Protein AF-A0A964GMP8-F1 (afdb_monomer_lite)

Structure (mmCIF, N/CA/C/O backbone):
data_AF-A0A964GMP8-F1
#
_entry.id   AF-A0A964GMP8-F1
#
loop_
_atom_site.group_PDB
_atom_site.id
_atom_site.type_symbol
_atom_site.label_atom_id
_atom_site.label_alt_id
_atom_site.label_comp_id
_atom_site.label_asym_id
_atom_site.label_entity_id
_atom_site.label_seq_id
_atom_site.pdbx_PDB_ins_code
_atom_site.Cartn_x
_atom_site.Cartn_y
_atom_site.Cartn_z
_atom_site.occupancy
_atom_site.B_iso_or_equiv
_atom_site.auth_seq_id
_atom_site.auth_comp_id
_atom_site.auth_asym_id
_atom_site.auth_atom_id
_atom_site.pdbx_PDB_model_num
ATOM 1 N N . MET A 1 1 ? 5.632 -15.018 -2.412 1.00 51.56 1 MET A N 1
ATOM 2 C CA . MET A 1 1 ? 5.067 -13.695 -2.056 1.00 51.56 1 MET A CA 1
ATOM 3 C C . MET A 1 1 ? 4.384 -13.615 -0.691 1.00 51.56 1 MET A C 1
ATOM 5 O O . MET A 1 1 ? 4.176 -12.502 -0.228 1.00 51.56 1 MET A O 1
ATOM 9 N N . GLN A 1 2 ? 4.071 -14.718 0.009 1.00 49.25 2 GLN A N 1
ATOM 10 C CA . GLN A 1 2 ? 3.531 -14.626 1.382 1.00 49.25 2 GLN A CA 1
ATOM 11 C C . GLN A 1 2 ? 4.491 -13.905 2.354 1.00 49.25 2 GLN A C 1
ATOM 13 O O . GLN A 1 2 ? 4.032 -13.274 3.303 1.00 49.25 2 GLN A O 1
ATOM 18 N N . GLY A 1 3 ? 5.804 -13.927 2.081 1.00 53.09 3 GLY A N 1
ATOM 19 C CA . GLY A 1 3 ? 6.807 -13.174 2.839 1.00 53.09 3 GLY A CA 1
ATOM 20 C C . GLY A 1 3 ? 6.700 -11.648 2.706 1.00 53.09 3 GLY A C 1
ATOM 21 O O . GLY A 1 3 ? 7.082 -10.944 3.637 1.00 53.09 3 GLY A O 1
ATOM 22 N N . ILE A 1 4 ? 6.120 -11.126 1.611 1.00 56.06 4 ILE A N 1
ATOM 23 C CA . ILE A 1 4 ? 5.986 -9.674 1.373 1.00 56.06 4 ILE A CA 1
ATOM 24 C C . ILE A 1 4 ? 5.010 -9.018 2.366 1.00 56.06 4 ILE A C 1
ATOM 26 O O . ILE A 1 4 ? 5.191 -7.876 2.774 1.00 56.06 4 ILE A O 1
ATOM 30 N N . ILE A 1 5 ? 4.004 -9.761 2.826 1.00 55.66 5 ILE A N 1
ATOM 31 C CA . ILE A 1 5 ? 2.978 -9.258 3.756 1.00 55.66 5 ILE A CA 1
ATOM 32 C C . ILE A 1 5 ? 3.535 -9.149 5.195 1.00 55.66 5 ILE A C 1
ATOM 34 O O . ILE A 1 5 ? 2.913 -8.563 6.073 1.00 55.66 5 ILE A O 1
ATOM 38 N N . ARG A 1 6 ? 4.741 -9.676 5.456 1.00 55.38 6 ARG A N 1
ATOM 39 C CA . ARG A 1 6 ? 5.411 -9.643 6.770 1.00 55.38 6 ARG A CA 1
ATOM 40 C C . ARG A 1 6 ? 6.749 -8.892 6.747 1.00 55.38 6 ARG A C 1
ATOM 42 O O . ARG A 1 6 ? 7.621 -9.164 7.571 1.00 55.38 6 ARG A O 1
ATOM 49 N N . ILE A 1 7 ? 6.943 -7.979 5.795 1.00 60.38 7 ILE A N 1
ATOM 50 C CA . ILE A 1 7 ? 8.208 -7.245 5.648 1.00 60.38 7 ILE A CA 1
ATOM 51 C C . ILE A 1 7 ? 8.392 -6.258 6.805 1.00 60.38 7 ILE A C 1
ATOM 53 O O . ILE A 1 7 ? 7.524 -5.444 7.064 1.00 60.38 7 ILE A O 1
ATOM 57 N N . GLY A 1 8 ? 9.558 -6.281 7.459 1.00 56.19 8 GLY A N 1
ATOM 58 C CA . GLY A 1 8 ? 10.197 -5.060 7.970 1.00 56.19 8 GLY A CA 1
ATOM 59 C C . GLY A 1 8 ? 9.409 -4.204 8.964 1.00 56.19 8 GLY A C 1
ATOM 60 O O . GLY A 1 8 ? 9.681 -3.005 9.037 1.00 56.19 8 GLY A O 1
ATOM 61 N N . ALA A 1 9 ? 8.496 -4.821 9.720 1.00 60.47 9 ALA A N 1
ATOM 62 C CA . ALA A 1 9 ? 7.594 -4.232 10.708 1.00 60.47 9 ALA A CA 1
ATOM 63 C C . ALA A 1 9 ? 8.130 -2.985 11.444 1.00 60.47 9 ALA A C 1
ATOM 65 O O . ALA A 1 9 ? 7.398 -2.026 11.637 1.00 60.47 9 ALA A O 1
ATOM 66 N N . SER A 1 10 ? 9.408 -2.931 11.811 1.00 61.72 10 SER A N 1
ATOM 67 C CA . SER A 1 10 ? 9.944 -1.909 12.723 1.00 61.72 10 SER A CA 1
ATOM 68 C C . SER A 1 10 ? 10.885 -0.878 12.074 1.00 61.72 10 SER A C 1
ATOM 70 O O . SER A 1 10 ? 11.579 -0.157 12.787 1.00 61.72 10 SER A O 1
ATOM 72 N N . SER A 1 11 ? 10.961 -0.807 10.740 1.00 75.25 11 SER A N 1
ATOM 73 C CA . SER A 1 11 ? 11.911 0.069 10.024 1.00 75.25 11 SER A CA 1
ATOM 74 C C . SER A 1 11 ? 11.228 1.231 9.284 1.00 75.25 11 SER A C 1
ATOM 76 O O . SER A 1 11 ? 10.051 1.152 8.934 1.00 75.25 11 SER A O 1
ATOM 78 N N . LYS A 1 12 ? 11.953 2.341 9.070 1.00 81.44 12 LYS A N 1
ATOM 79 C CA . LYS A 1 12 ? 11.422 3.582 8.472 1.00 81.44 12 LYS A CA 1
ATOM 80 C C . LYS A 1 12 ? 12.269 4.082 7.302 1.00 81.44 12 LYS A C 1
ATOM 82 O O . LYS A 1 12 ? 13.493 3.929 7.319 1.00 81.44 12 LYS A O 1
ATOM 87 N N . GLY A 1 13 ? 11.622 4.753 6.348 1.00 81.69 13 GLY A N 1
ATOM 88 C CA . GLY A 1 13 ? 12.273 5.399 5.204 1.00 81.69 13 GLY A CA 1
ATOM 89 C C . GLY A 1 13 ? 13.160 4.431 4.420 1.00 81.69 13 GLY A C 1
ATOM 90 O O . GLY A 1 13 ? 12.818 3.263 4.278 1.00 81.69 13 GLY A O 1
ATOM 91 N N . ASN A 1 14 ? 14.344 4.891 4.004 1.00 83.94 14 ASN A N 1
ATOM 92 C CA . ASN A 1 14 ? 15.271 4.111 3.171 1.00 83.94 14 ASN A CA 1
ATOM 93 C C . ASN A 1 14 ? 15.592 2.707 3.717 1.00 83.94 14 ASN A C 1
ATOM 95 O O . ASN A 1 14 ? 15.764 1.781 2.934 1.00 83.94 14 ASN A O 1
ATOM 99 N N . VAL A 1 15 ? 15.658 2.528 5.043 1.00 86.06 15 VAL A N 1
ATOM 100 C CA . VAL A 1 15 ? 15.925 1.207 5.646 1.00 86.06 15 VAL A CA 1
ATOM 101 C C . VAL A 1 15 ? 14.780 0.234 5.351 1.00 86.06 15 VAL A C 1
ATOM 103 O O . VAL A 1 15 ? 15.008 -0.947 5.083 1.00 86.06 15 VAL A O 1
ATOM 106 N N . PHE A 1 16 ? 13.540 0.727 5.376 1.00 85.94 16 PHE A N 1
ATOM 107 C CA . PHE A 1 16 ? 12.380 -0.071 5.001 1.00 85.94 16 PHE A CA 1
ATOM 108 C C . PHE A 1 16 ? 12.390 -0.375 3.499 1.00 85.94 16 PHE A C 1
ATOM 110 O O . PHE A 1 16 ? 12.226 -1.534 3.128 1.00 85.94 16 PHE A O 1
ATOM 117 N N . ASP A 1 17 ? 12.690 0.610 2.650 1.00 86.88 17 ASP A N 1
ATOM 118 C CA . ASP A 1 17 ? 12.791 0.421 1.194 1.00 86.88 17 ASP A CA 1
ATOM 119 C C . ASP A 1 17 ? 13.831 -0.654 0.825 1.00 86.88 17 ASP A C 1
ATOM 121 O O . ASP A 1 17 ? 13.586 -1.525 -0.015 1.00 86.88 17 ASP A O 1
ATOM 125 N N . GLU A 1 18 ? 14.996 -0.634 1.480 1.00 88.75 18 GLU A N 1
ATOM 126 C CA . GLU A 1 18 ? 16.049 -1.646 1.330 1.00 88.75 18 GLU A CA 1
ATOM 127 C C . GLU A 1 18 ? 15.590 -3.030 1.799 1.00 88.75 18 GLU A C 1
ATOM 129 O O . GLU A 1 18 ? 15.859 -4.039 1.136 1.00 88.75 18 GLU A O 1
ATOM 134 N N . THR A 1 19 ? 14.856 -3.088 2.912 1.00 88.44 19 THR A N 1
ATOM 135 C CA . THR A 1 19 ? 14.297 -4.337 3.442 1.00 88.44 19 THR A CA 1
ATOM 136 C C . THR A 1 19 ? 13.278 -4.932 2.470 1.00 88.44 19 THR A C 1
ATOM 138 O O . THR A 1 19 ? 13.360 -6.120 2.146 1.00 88.44 19 THR A O 1
ATOM 141 N N . VAL A 1 20 ? 12.357 -4.110 1.953 1.00 88.44 20 VAL A N 1
ATOM 142 C CA . VAL A 1 20 ? 11.366 -4.505 0.941 1.00 88.44 20 VAL A CA 1
ATOM 143 C C . VAL A 1 20 ? 12.060 -5.060 -0.291 1.00 88.44 20 VAL A C 1
ATOM 145 O O . VAL A 1 20 ? 11.755 -6.172 -0.711 1.00 88.44 20 VAL A O 1
ATOM 148 N N . ARG A 1 21 ? 13.042 -4.337 -0.830 1.00 89.62 21 ARG A N 1
ATOM 149 C CA . ARG A 1 21 ? 13.802 -4.761 -2.010 1.00 89.62 21 ARG A CA 1
ATOM 150 C C . ARG A 1 21 ? 14.527 -6.088 -1.795 1.00 89.62 21 ARG A C 1
ATOM 152 O O . ARG A 1 21 ? 14.447 -6.973 -2.641 1.00 89.62 21 ARG A O 1
ATOM 159 N N . THR A 1 22 ? 15.215 -6.238 -0.666 1.00 88.31 22 THR A N 1
ATOM 160 C CA . THR A 1 22 ? 15.977 -7.452 -0.337 1.00 88.31 22 THR A CA 1
ATOM 161 C C . THR A 1 22 ? 15.061 -8.670 -0.240 1.00 88.31 22 THR A C 1
ATOM 163 O O . THR A 1 22 ? 15.357 -9.728 -0.796 1.00 88.31 22 THR A O 1
ATOM 166 N N . LEU A 1 23 ? 13.920 -8.523 0.437 1.00 85.56 23 LEU A N 1
ATOM 167 C CA . LEU A 1 23 ? 12.941 -9.599 0.571 1.00 85.56 23 LEU A CA 1
ATOM 168 C C . LEU A 1 23 ? 12.235 -9.895 -0.753 1.00 85.56 23 LEU A C 1
ATOM 170 O O . LEU A 1 23 ? 12.021 -11.062 -1.072 1.00 85.56 23 LEU A O 1
ATOM 174 N N . LEU A 1 24 ? 11.940 -8.868 -1.551 1.00 85.94 24 LEU A N 1
ATOM 175 C CA . LEU A 1 24 ? 11.363 -9.033 -2.880 1.00 85.94 24 LEU A CA 1
ATOM 176 C C . LEU A 1 24 ? 12.276 -9.877 -3.776 1.00 85.94 24 LEU A C 1
ATOM 178 O O . LEU A 1 24 ? 11.806 -10.830 -4.385 1.00 85.94 24 LEU A O 1
ATOM 182 N N . LEU A 1 25 ? 13.580 -9.591 -3.797 1.00 87.94 25 LEU A N 1
ATOM 183 C CA . LEU A 1 25 ? 14.560 -10.374 -4.560 1.00 87.94 25 LEU A CA 1
ATOM 184 C C . LEU A 1 25 ? 14.675 -11.822 -4.070 1.00 87.94 25 LEU A C 1
ATOM 186 O O . LEU A 1 25 ? 14.845 -12.730 -4.877 1.00 87.94 25 LEU A O 1
ATOM 190 N N . LYS A 1 26 ? 14.552 -12.058 -2.758 1.00 86.38 26 LYS A N 1
ATOM 191 C CA . LYS A 1 26 ? 14.544 -13.417 -2.195 1.00 86.38 26 LYS A CA 1
ATOM 192 C C . LYS A 1 26 ? 13.311 -14.215 -2.632 1.00 86.38 26 LYS A C 1
ATOM 194 O O . LYS A 1 26 ? 13.410 -15.413 -2.877 1.00 86.38 26 LYS A O 1
ATOM 199 N N . GLU A 1 27 ? 12.153 -13.564 -2.694 1.00 84.38 27 GLU A N 1
ATOM 200 C CA . GLU A 1 27 ? 10.889 -14.184 -3.106 1.00 84.38 27 GLU A CA 1
ATOM 201 C C . GLU A 1 27 ? 10.802 -14.375 -4.628 1.00 84.38 27 GLU A C 1
ATOM 203 O O . GLU A 1 27 ? 10.202 -15.341 -5.098 1.00 84.38 27 GLU A O 1
ATOM 208 N N . LEU A 1 28 ? 11.405 -13.468 -5.398 1.00 85.62 28 LEU A N 1
ATOM 209 C CA . LEU A 1 28 ? 11.487 -13.507 -6.855 1.00 85.62 28 LEU A CA 1
ATOM 210 C C . LEU A 1 28 ? 12.780 -14.202 -7.296 1.00 85.62 28 LEU A C 1
ATOM 212 O O . LEU A 1 28 ? 13.698 -13.571 -7.817 1.00 85.62 28 LEU A O 1
ATOM 216 N N . ASN A 1 29 ? 12.860 -15.513 -7.065 1.00 83.31 29 ASN A N 1
ATOM 217 C CA . ASN A 1 29 ? 14.048 -16.290 -7.415 1.00 83.31 29 ASN A CA 1
ATOM 218 C C . ASN A 1 29 ? 14.422 -16.110 -8.902 1.00 83.31 29 ASN A C 1
ATOM 220 O O . ASN A 1 29 ? 13.578 -16.267 -9.782 1.00 83.31 29 ASN A O 1
ATOM 224 N N . GLY A 1 30 ? 15.689 -15.782 -9.168 1.00 85.88 30 GLY A N 1
ATOM 225 C CA . GLY A 1 30 ? 16.199 -15.491 -10.512 1.00 85.88 30 GLY A CA 1
ATOM 226 C C . GLY A 1 30 ? 16.017 -14.042 -10.981 1.00 85.88 30 GLY A C 1
ATOM 227 O O . GLY A 1 30 ? 16.481 -13.707 -12.068 1.00 85.88 30 GLY A O 1
ATOM 228 N N . ALA A 1 31 ? 15.392 -13.168 -10.185 1.00 91.38 31 ALA A N 1
ATOM 229 C CA . ALA A 1 31 ? 15.280 -11.753 -10.522 1.00 91.38 31 ALA A CA 1
ATOM 230 C C . ALA A 1 31 ? 16.639 -11.046 -10.510 1.00 91.38 31 ALA A C 1
ATOM 232 O O . ALA A 1 31 ? 17.430 -11.186 -9.575 1.00 91.38 31 ALA A O 1
ATOM 233 N N . THR A 1 32 ? 16.872 -10.205 -11.515 1.00 94.00 32 THR A N 1
ATOM 234 C CA . THR A 1 32 ? 18.041 -9.321 -11.559 1.00 94.00 32 THR A CA 1
ATOM 235 C C . THR A 1 32 ? 17.681 -7.944 -11.008 1.00 94.00 32 THR A C 1
ATOM 237 O O . THR A 1 32 ? 16.762 -7.297 -11.508 1.00 94.00 32 THR A O 1
ATOM 240 N N . LEU A 1 33 ? 18.417 -7.469 -9.998 1.00 95.19 33 LEU A N 1
ATOM 241 C CA . LEU A 1 33 ? 18.295 -6.092 -9.517 1.00 95.19 33 LEU A CA 1
ATOM 242 C C . LEU A 1 33 ? 19.030 -5.132 -10.460 1.00 95.19 33 LEU A C 1
ATOM 244 O O . LEU A 1 33 ? 20.215 -5.312 -10.744 1.00 95.19 33 LEU A O 1
ATOM 248 N N . ILE A 1 34 ? 18.343 -4.075 -10.881 1.00 95.69 34 ILE A N 1
ATOM 249 C CA . ILE A 1 34 ? 18.906 -2.959 -11.638 1.00 95.69 34 ILE A CA 1
ATOM 250 C C . ILE A 1 34 ? 18.739 -1.695 -10.801 1.00 95.69 34 ILE A C 1
ATOM 252 O O . ILE A 1 34 ? 17.620 -1.281 -10.507 1.00 95.69 34 ILE A O 1
ATOM 256 N N . ASP A 1 35 ? 19.857 -1.093 -10.401 1.00 94.38 35 ASP A N 1
ATOM 257 C CA . ASP A 1 35 ? 19.841 0.167 -9.661 1.00 94.38 35 ASP A CA 1
ATOM 258 C C . ASP A 1 35 ? 19.461 1.372 -10.543 1.00 94.38 35 ASP A C 1
ATOM 260 O O . ASP A 1 35 ? 19.474 1.318 -11.781 1.00 94.38 35 ASP A O 1
ATOM 264 N N . ASP A 1 36 ? 19.132 2.481 -9.883 1.00 92.75 36 ASP A N 1
ATOM 265 C CA . ASP A 1 36 ? 18.693 3.729 -10.506 1.00 92.75 36 ASP A CA 1
ATOM 266 C C . ASP A 1 36 ? 19.741 4.325 -11.461 1.00 92.75 36 ASP A C 1
ATOM 268 O O . ASP A 1 36 ? 19.391 4.930 -12.478 1.00 92.75 36 ASP A O 1
ATOM 272 N N . LYS A 1 37 ? 21.036 4.129 -11.186 1.00 92.88 37 LYS A N 1
ATOM 273 C CA . LYS A 1 37 ? 22.140 4.617 -12.027 1.00 92.88 37 LYS A CA 1
ATOM 274 C C . LYS A 1 37 ? 22.262 3.811 -13.311 1.00 92.88 37 LYS A C 1
ATOM 276 O O . LYS A 1 37 ? 22.442 4.393 -14.383 1.00 92.88 37 LYS A O 1
ATOM 281 N N . ARG A 1 38 ? 22.166 2.485 -13.217 1.00 93.75 38 ARG A N 1
ATOM 282 C CA . ARG A 1 38 ? 22.246 1.564 -14.351 1.00 93.75 38 ARG A CA 1
ATOM 283 C C . ARG A 1 38 ? 21.023 1.720 -15.247 1.00 93.75 38 ARG A C 1
ATOM 285 O O . ARG A 1 38 ? 21.186 1.913 -16.453 1.00 93.75 38 ARG A O 1
ATOM 292 N N . TRP A 1 39 ? 19.825 1.738 -14.660 1.00 94.81 39 TRP A N 1
ATOM 293 C CA . TRP A 1 39 ? 18.580 2.036 -15.373 1.00 94.81 39 TRP A CA 1
ATOM 294 C C . TRP A 1 39 ? 18.612 3.436 -15.995 1.00 94.81 39 TRP A C 1
ATOM 296 O O . TRP A 1 39 ? 18.303 3.640 -17.170 1.00 94.81 39 TRP A O 1
ATOM 306 N N . GLY A 1 40 ? 19.061 4.411 -15.203 1.00 91.19 40 GLY A N 1
ATOM 307 C CA . GLY A 1 40 ? 19.150 5.825 -15.537 1.00 91.19 40 GLY A CA 1
ATOM 308 C C . GLY A 1 40 ? 20.359 6.228 -16.382 1.00 91.19 40 GLY A C 1
ATOM 309 O O . GLY A 1 40 ? 20.585 7.432 -16.576 1.00 91.19 40 GLY A O 1
ATOM 310 N N . SER A 1 41 ? 21.130 5.273 -16.905 1.00 91.06 41 SER A N 1
ATOM 311 C CA . SER A 1 41 ? 22.333 5.568 -17.680 1.00 91.06 41 SER A CA 1
ATOM 312 C C . SER A 1 41 ? 22.007 6.411 -18.915 1.00 91.06 41 SER A C 1
ATOM 314 O O . SER A 1 41 ? 21.069 6.130 -19.664 1.00 91.06 41 SER A O 1
ATOM 316 N N . LYS A 1 42 ? 22.798 7.468 -19.136 1.00 87.69 42 LYS A N 1
ATOM 317 C CA . LYS A 1 42 ? 22.710 8.327 -20.332 1.00 87.69 42 LYS A CA 1
ATOM 318 C C . LYS A 1 42 ? 23.511 7.781 -21.516 1.00 87.69 42 LYS A C 1
ATOM 320 O O . LYS A 1 42 ? 23.524 8.415 -22.569 1.00 87.69 42 LYS A O 1
ATOM 325 N N . SER A 1 43 ? 24.189 6.642 -21.352 1.00 89.25 43 SER A N 1
ATOM 326 C CA . SER A 1 43 ? 24.947 6.035 -22.445 1.00 89.25 43 SER A CA 1
ATOM 327 C C . SER A 1 43 ? 24.033 5.754 -23.635 1.00 89.25 43 SER A C 1
ATOM 329 O O . SER A 1 43 ? 22.954 5.177 -23.480 1.00 89.25 43 SER A O 1
ATOM 331 N N . ALA A 1 44 ? 24.483 6.116 -24.837 1.00 83.38 44 ALA A N 1
ATOM 332 C CA . ALA A 1 44 ? 23.772 5.794 -26.069 1.00 83.38 44 ALA A CA 1
ATOM 333 C C . ALA A 1 44 ? 23.628 4.276 -26.278 1.00 83.38 44 ALA A C 1
ATOM 335 O O . ALA A 1 44 ? 22.683 3.852 -26.935 1.00 83.38 44 ALA A O 1
ATOM 336 N N . THR A 1 45 ? 24.526 3.488 -25.681 1.00 86.38 45 THR A N 1
ATOM 337 C CA . THR A 1 45 ? 24.552 2.021 -25.735 1.00 86.38 45 THR A CA 1
ATOM 338 C C . THR A 1 45 ? 23.823 1.351 -24.569 1.00 86.38 45 THR A C 1
ATOM 340 O O . THR A 1 45 ? 23.891 0.134 -24.431 1.00 86.38 45 THR A O 1
ATOM 343 N N . SER A 1 46 ? 23.147 2.114 -23.700 1.00 92.56 46 SER A N 1
ATOM 344 C CA . SER A 1 46 ? 22.374 1.519 -22.606 1.00 92.56 46 SER A CA 1
ATOM 345 C C . SER A 1 46 ? 21.227 0.674 -23.160 1.00 92.56 46 SER A C 1
ATOM 347 O O . SER A 1 46 ? 20.339 1.197 -23.837 1.00 92.56 46 SER A O 1
ATOM 349 N N . ILE A 1 47 ? 21.205 -0.609 -22.800 1.00 93.75 47 ILE A N 1
ATOM 350 C CA . ILE A 1 47 ? 20.123 -1.539 -23.152 1.00 93.75 47 ILE A CA 1
ATOM 351 C C . ILE A 1 47 ? 18.776 -1.151 -22.512 1.00 93.75 47 ILE A C 1
ATOM 353 O O . ILE A 1 47 ? 17.725 -1.548 -22.998 1.00 93.75 47 ILE A O 1
ATOM 357 N N . PHE A 1 48 ? 18.784 -0.314 -21.466 1.00 94.81 48 PHE A N 1
ATOM 358 C CA . PHE A 1 48 ? 17.577 0.128 -20.753 1.00 94.81 48 PHE A CA 1
ATOM 359 C C . PHE A 1 48 ? 16.960 1.415 -21.317 1.00 94.81 48 PHE A C 1
ATOM 361 O O . PHE A 1 48 ? 15.939 1.881 -20.816 1.00 94.81 48 PHE A O 1
ATOM 368 N N . LYS A 1 49 ? 17.569 2.032 -22.338 1.00 92.62 49 LYS A N 1
ATOM 369 C CA . LYS A 1 49 ? 17.219 3.389 -22.786 1.00 92.62 49 LYS A CA 1
ATOM 370 C C . LYS A 1 49 ? 15.744 3.546 -23.177 1.00 92.62 49 LYS A C 1
ATOM 372 O O . LYS A 1 49 ? 15.102 4.493 -22.719 1.00 92.62 49 LYS A O 1
ATOM 377 N N . GLU A 1 50 ? 15.206 2.643 -23.999 1.00 91.75 50 GLU A N 1
ATOM 378 C CA . GLU A 1 50 ? 13.810 2.750 -24.457 1.00 91.75 50 GLU A CA 1
ATOM 379 C C . GLU A 1 50 ? 12.817 2.360 -23.353 1.00 91.75 50 GLU A C 1
ATOM 381 O O . GLU A 1 50 ? 11.816 3.049 -23.153 1.00 91.75 50 GLU A O 1
ATOM 386 N N . TYR A 1 51 ? 13.150 1.345 -22.548 1.00 93.19 51 TYR A N 1
ATOM 387 C CA . TYR A 1 51 ? 12.368 0.978 -21.365 1.00 93.19 51 TYR A CA 1
ATOM 388 C C . TYR A 1 51 ? 12.254 2.144 -20.372 1.00 93.19 51 TYR A C 1
ATOM 390 O O . TYR A 1 51 ? 11.159 2.480 -19.927 1.00 93.19 51 TYR A O 1
ATOM 398 N N . ARG A 1 52 ? 13.356 2.842 -20.074 1.00 92.12 52 ARG A N 1
ATOM 399 C CA . ARG A 1 52 ? 13.350 4.023 -19.197 1.00 92.12 52 ARG A CA 1
ATOM 400 C C . ARG A 1 52 ? 12.483 5.155 -19.749 1.00 92.12 52 ARG A C 1
ATOM 402 O O . ARG A 1 52 ? 11.793 5.854 -19.005 1.00 92.12 52 ARG A O 1
ATOM 409 N N . LYS A 1 53 ? 12.528 5.384 -21.060 1.00 90.00 53 LYS A N 1
ATOM 410 C CA . LYS A 1 53 ? 11.705 6.416 -21.701 1.00 90.00 53 LYS A CA 1
ATOM 411 C C . LYS A 1 53 ? 10.212 6.118 -21.519 1.00 90.00 53 LYS A C 1
ATOM 413 O O . LYS A 1 53 ? 9.454 7.036 -21.214 1.00 90.00 53 LYS A O 1
ATOM 418 N N . ARG A 1 54 ? 9.813 4.845 -21.625 1.00 88.25 54 ARG A N 1
ATOM 419 C CA . ARG A 1 54 ? 8.450 4.364 -21.335 1.00 88.25 54 ARG A CA 1
ATOM 420 C C . ARG A 1 54 ? 8.086 4.463 -19.849 1.00 88.25 54 ARG A C 1
ATOM 422 O O . ARG A 1 54 ? 7.026 4.989 -19.523 1.00 88.25 54 ARG A O 1
ATOM 429 N N . SER A 1 55 ? 8.988 4.089 -18.938 1.00 87.81 55 SER A N 1
ATOM 430 C CA . SER A 1 55 ? 8.732 4.226 -17.493 1.00 87.81 55 SER A CA 1
ATOM 431 C C . SER A 1 55 ? 8.504 5.687 -17.081 1.00 87.81 55 SER A C 1
ATOM 433 O O . SER A 1 55 ? 7.676 5.973 -16.215 1.00 87.81 55 SER A O 1
ATOM 435 N N . SER A 1 56 ? 9.183 6.622 -17.755 1.00 85.31 56 SER A N 1
ATOM 436 C CA . SER A 1 56 ? 9.056 8.066 -17.521 1.00 85.31 56 SER A CA 1
ATOM 437 C C . SER A 1 56 ? 7.699 8.625 -17.965 1.00 85.31 56 SER A C 1
ATOM 439 O O . SER A 1 56 ? 7.214 9.589 -17.376 1.00 85.31 56 SER A O 1
ATOM 441 N N . SER A 1 57 ? 7.058 8.018 -18.972 1.00 81.19 57 SER A N 1
ATOM 442 C CA . SER A 1 57 ? 5.681 8.347 -19.363 1.00 81.19 57 SER A CA 1
ATOM 443 C C . SER A 1 57 ? 4.630 7.629 -18.513 1.00 81.19 57 SER A C 1
ATOM 445 O O . SER A 1 57 ? 3.442 7.727 -18.815 1.00 81.19 57 SER A O 1
ATOM 447 N N . LYS A 1 58 ? 5.056 6.946 -17.436 1.00 75.88 58 LYS A N 1
ATOM 448 C CA . LYS A 1 58 ? 4.205 6.199 -16.497 1.00 75.88 58 LYS A CA 1
ATOM 449 C C . LYS A 1 58 ? 3.429 5.054 -17.159 1.00 75.88 58 LYS A C 1
ATOM 451 O O . LYS A 1 58 ? 2.421 4.602 -16.625 1.00 75.88 58 LYS A O 1
ATOM 456 N N . ASN A 1 59 ? 3.913 4.580 -18.308 1.00 79.25 59 ASN A N 1
ATOM 457 C CA . ASN A 1 59 ? 3.428 3.373 -18.957 1.00 79.25 59 ASN A CA 1
ATOM 458 C C . ASN A 1 59 ? 4.428 2.240 -18.691 1.00 79.25 59 ASN A C 1
ATOM 460 O O . ASN A 1 59 ? 5.589 2.338 -19.090 1.00 79.25 59 ASN A O 1
ATOM 464 N N . PHE A 1 60 ? 3.974 1.183 -18.020 1.00 87.00 60 PHE A N 1
ATOM 465 C CA . PHE A 1 60 ? 4.796 0.007 -17.718 1.00 87.00 60 PHE A CA 1
ATOM 466 C C . PHE A 1 60 ? 4.394 -1.223 -18.541 1.00 87.00 60 PHE A C 1
ATOM 468 O O . PHE A 1 60 ? 4.621 -2.350 -18.123 1.00 87.00 60 PHE A O 1
ATOM 475 N N . ASP A 1 61 ? 3.803 -1.011 -19.715 1.00 86.38 61 ASP A N 1
ATOM 476 C CA . ASP A 1 61 ? 3.686 -2.018 -20.766 1.00 86.38 61 ASP A CA 1
ATOM 477 C C . ASP A 1 61 ? 4.841 -1.843 -21.767 1.00 86.38 61 ASP A C 1
ATOM 479 O O . ASP A 1 61 ? 4.958 -0.817 -22.455 1.00 86.38 61 ASP A O 1
ATOM 483 N N . PHE A 1 62 ? 5.712 -2.851 -21.819 1.00 88.94 62 PHE A N 1
ATOM 484 C CA . PHE A 1 62 ? 6.890 -2.889 -22.682 1.00 88.94 62 PHE A CA 1
ATOM 485 C C . PHE A 1 62 ? 6.818 -4.024 -23.710 1.00 88.94 62 PHE A C 1
ATOM 487 O O . PHE A 1 62 ? 7.834 -4.369 -24.307 1.00 88.94 62 PHE A O 1
ATOM 494 N N . THR A 1 63 ? 5.645 -4.629 -23.911 1.00 87.56 63 THR A N 1
ATOM 495 C CA . THR A 1 63 ? 5.460 -5.799 -24.790 1.00 87.56 63 THR A CA 1
ATOM 496 C C . THR A 1 63 ? 5.768 -5.518 -26.263 1.00 87.56 63 THR A C 1
ATOM 498 O O . THR A 1 63 ? 6.018 -6.445 -27.031 1.00 87.56 63 THR A O 1
ATOM 501 N N . ASP A 1 64 ? 5.778 -4.244 -26.652 1.00 88.00 64 ASP A N 1
ATOM 502 C CA . ASP A 1 64 ? 6.168 -3.747 -27.970 1.00 88.00 64 ASP A CA 1
ATOM 503 C C . ASP A 1 64 ? 7.682 -3.545 -28.144 1.00 88.00 64 ASP A C 1
ATOM 505 O O . ASP A 1 64 ? 8.141 -3.292 -29.260 1.00 88.00 64 ASP A O 1
ATOM 509 N N . LEU A 1 65 ? 8.462 -3.636 -27.065 1.00 90.56 65 LEU A N 1
ATOM 510 C CA . LEU A 1 65 ? 9.915 -3.512 -27.107 1.00 90.56 65 LEU A CA 1
ATOM 511 C C . LEU A 1 65 ? 10.588 -4.855 -27.426 1.00 90.56 65 LEU A C 1
ATOM 513 O O . LEU A 1 65 ? 9.968 -5.918 -27.471 1.00 90.56 65 LEU A O 1
ATOM 517 N N . GLN A 1 66 ? 11.889 -4.784 -27.711 1.00 90.94 66 GLN A N 1
ATOM 518 C CA . GLN A 1 66 ? 12.728 -5.977 -27.793 1.00 90.94 66 GLN A CA 1
ATOM 519 C C . GLN A 1 66 ? 13.037 -6.479 -26.378 1.00 90.94 66 GLN A C 1
ATOM 521 O O . GLN A 1 66 ? 13.364 -5.637 -25.537 1.00 90.94 66 GLN A O 1
ATOM 526 N N . PRO A 1 67 ? 13.027 -7.805 -26.134 1.00 90.75 67 PRO A N 1
ATOM 527 C CA . PRO A 1 67 ? 13.388 -8.370 -24.839 1.00 90.75 67 PRO A CA 1
ATOM 528 C C . PRO A 1 67 ? 14.744 -7.865 -24.340 1.00 90.75 67 PRO A C 1
ATOM 530 O O . PRO A 1 67 ? 15.693 -7.711 -25.114 1.00 90.75 67 PRO A O 1
ATOM 533 N N . LEU A 1 68 ? 14.849 -7.632 -23.031 1.00 92.06 68 LEU A N 1
ATOM 534 C CA . LEU A 1 68 ? 16.104 -7.225 -22.410 1.00 92.06 68 LEU A CA 1
ATOM 535 C C . LEU A 1 68 ? 17.117 -8.368 -22.489 1.00 92.06 68 LEU A C 1
ATOM 537 O O . LEU A 1 68 ? 16.875 -9.462 -21.985 1.00 92.06 68 LEU A O 1
ATOM 541 N N . VAL A 1 69 ? 18.272 -8.091 -23.087 1.00 91.81 69 VAL A N 1
ATOM 542 C CA . VAL A 1 69 ? 19.406 -9.015 -23.147 1.00 91.81 69 VAL A CA 1
ATOM 543 C C . VAL A 1 69 ? 20.644 -8.282 -22.655 1.00 91.81 69 VAL A C 1
ATOM 545 O O . VAL A 1 69 ? 21.022 -7.247 -23.204 1.00 91.81 69 VAL A O 1
ATOM 548 N N . ASP A 1 70 ? 21.287 -8.824 -21.627 1.00 90.06 70 ASP A N 1
ATOM 549 C CA . ASP A 1 70 ? 22.504 -8.278 -21.036 1.00 90.06 70 ASP A CA 1
ATOM 550 C C . ASP A 1 70 ? 23.660 -9.248 -21.267 1.00 90.06 70 ASP A C 1
ATOM 552 O O . ASP A 1 70 ? 23.661 -10.368 -20.764 1.00 90.06 70 ASP A O 1
ATOM 556 N N . ASN A 1 71 ? 24.629 -8.843 -22.091 1.00 88.69 71 ASN A N 1
ATOM 557 C CA . ASN A 1 71 ? 25.774 -9.675 -22.486 1.00 88.69 71 ASN A CA 1
ATOM 558 C C . ASN A 1 71 ? 25.383 -11.075 -23.009 1.00 88.69 71 ASN A C 1
ATOM 560 O O . ASN A 1 71 ? 26.038 -12.069 -22.710 1.00 88.69 71 ASN A O 1
ATOM 564 N N . GLY A 1 72 ? 24.304 -11.152 -23.795 1.00 88.62 72 GLY A N 1
ATOM 565 C CA . GLY A 1 72 ? 23.796 -12.407 -24.364 1.00 88.62 72 GLY A CA 1
ATOM 566 C C . GLY A 1 72 ? 22.883 -13.213 -23.435 1.00 88.62 72 GLY A C 1
ATOM 567 O O . GLY A 1 72 ? 22.371 -14.246 -23.856 1.00 88.62 72 GLY A O 1
ATOM 568 N N . VAL A 1 73 ? 22.640 -12.742 -22.207 1.00 89.25 73 VAL A N 1
ATOM 569 C CA . VAL A 1 73 ? 21.732 -13.377 -21.245 1.00 89.25 73 VAL A CA 1
ATOM 570 C C . VAL A 1 73 ? 20.375 -12.663 -21.262 1.00 89.25 73 VAL A C 1
ATOM 572 O O . VAL A 1 73 ? 20.333 -11.457 -21.003 1.00 89.25 73 VAL A O 1
ATOM 575 N N . PRO A 1 74 ? 19.265 -13.362 -21.556 1.00 90.19 74 PRO A N 1
ATOM 576 C CA . PRO A 1 74 ? 17.923 -12.804 -21.417 1.00 90.19 74 PRO A CA 1
ATOM 577 C C . PRO A 1 74 ? 17.621 -12.408 -19.968 1.00 90.19 74 PRO A C 1
ATOM 579 O O . PRO A 1 74 ? 17.886 -13.166 -19.034 1.00 90.19 74 PRO A O 1
ATOM 582 N N . LEU A 1 75 ? 17.058 -11.216 -19.784 1.00 91.44 75 LEU A N 1
ATOM 583 C CA . LEU A 1 75 ? 16.605 -10.697 -18.498 1.00 91.44 75 LEU A CA 1
ATOM 584 C C . LEU A 1 75 ? 15.073 -10.726 -18.442 1.00 91.44 75 LEU A C 1
ATOM 586 O O . LEU A 1 75 ? 14.412 -9.695 -18.568 1.00 91.44 75 LEU A O 1
ATOM 590 N N . ASP A 1 76 ? 14.512 -11.918 -18.248 1.00 86.62 76 ASP A N 1
ATOM 591 C CA . ASP A 1 76 ? 13.056 -12.121 -18.255 1.00 86.62 76 ASP A CA 1
ATOM 592 C C . ASP A 1 76 ? 12.376 -11.631 -16.972 1.00 86.62 76 ASP A C 1
ATOM 594 O O . ASP A 1 76 ? 11.180 -11.352 -16.987 1.00 86.62 76 ASP A O 1
ATOM 598 N N . LEU A 1 77 ? 13.129 -11.507 -15.871 1.00 91.31 77 LEU A N 1
ATOM 599 C CA . LEU A 1 77 ? 12.658 -11.015 -14.578 1.00 91.31 77 LEU A CA 1
ATOM 600 C C . LEU A 1 77 ? 13.636 -9.991 -13.999 1.00 91.31 77 LEU A C 1
ATOM 602 O O . LEU A 1 77 ? 14.767 -10.311 -13.623 1.00 91.31 77 LEU A O 1
ATOM 606 N N . VAL A 1 78 ? 13.178 -8.751 -13.890 1.00 94.12 78 VAL A N 1
ATOM 607 C CA . VAL A 1 78 ? 13.982 -7.614 -13.451 1.00 94.12 78 VAL A CA 1
ATOM 608 C C . VAL A 1 78 ? 13.265 -6.873 -12.332 1.00 94.12 78 VAL A C 1
ATOM 610 O O . VAL A 1 78 ? 12.062 -6.643 -12.404 1.00 94.12 78 VAL A O 1
ATOM 613 N N . VAL A 1 79 ? 14.009 -6.463 -11.309 1.00 95.12 79 VAL A N 1
ATOM 614 C CA . VAL A 1 79 ? 13.554 -5.497 -10.303 1.00 95.12 79 VAL A CA 1
ATOM 615 C C . VAL A 1 79 ? 14.349 -4.219 -10.511 1.00 95.12 79 VAL A C 1
ATOM 617 O O . VAL A 1 79 ? 15.570 -4.220 -10.383 1.00 95.12 79 VAL A O 1
ATOM 620 N N . VAL A 1 80 ? 13.669 -3.131 -10.844 1.00 95.81 80 VAL A N 1
ATOM 621 C CA . VAL A 1 80 ? 14.272 -1.818 -11.066 1.00 95.81 80 VAL A CA 1
ATOM 622 C C . VAL A 1 80 ? 14.044 -0.951 -9.835 1.00 95.81 80 VAL A C 1
ATOM 624 O O . VAL A 1 80 ? 12.900 -0.745 -9.426 1.00 95.81 80 VAL A O 1
ATOM 627 N N . ASP A 1 81 ? 15.125 -0.432 -9.259 1.00 95.62 81 ASP A N 1
ATOM 628 C CA . ASP A 1 81 ? 15.065 0.548 -8.176 1.00 95.62 81 ASP A CA 1
ATOM 629 C C . ASP A 1 81 ? 14.858 1.957 -8.725 1.00 95.62 81 ASP A C 1
ATOM 631 O O . ASP A 1 81 ? 15.616 2.399 -9.591 1.00 95.62 81 ASP A O 1
ATOM 635 N N . LYS A 1 82 ? 13.849 2.665 -8.202 1.00 93.44 82 LYS A N 1
ATOM 636 C CA . LYS A 1 82 ? 13.553 4.072 -8.506 1.00 93.44 82 LYS A CA 1
ATOM 637 C C . LYS A 1 82 ? 13.649 4.357 -10.011 1.00 93.44 82 LYS A C 1
ATOM 639 O O . LYS A 1 82 ? 14.444 5.208 -10.426 1.00 93.44 82 LYS A O 1
ATOM 644 N N . PRO A 1 83 ? 12.843 3.685 -10.861 1.00 93.88 83 PRO A N 1
ATOM 645 C CA . PRO A 1 83 ? 12.938 3.770 -12.325 1.00 93.88 83 PRO A CA 1
ATOM 646 C C . PRO A 1 83 ? 12.849 5.202 -12.871 1.00 93.88 83 PRO A C 1
ATOM 648 O O . PRO A 1 83 ? 13.379 5.497 -13.945 1.00 93.88 83 PRO A O 1
ATOM 651 N N . ASN A 1 84 ? 12.192 6.097 -12.129 1.00 91.62 84 ASN A N 1
ATOM 652 C CA . ASN A 1 84 ? 12.010 7.501 -12.484 1.00 91.62 84 ASN A CA 1
ATOM 653 C C . ASN A 1 84 ? 12.831 8.459 -11.587 1.00 91.62 84 ASN A C 1
ATOM 655 O O . ASN A 1 84 ? 12.729 9.678 -11.733 1.00 91.62 84 ASN A O 1
ATOM 659 N N . GLY A 1 85 ? 13.682 7.929 -10.702 1.00 89.44 85 GLY A N 1
ATOM 660 C CA . GLY A 1 85 ? 14.506 8.656 -9.731 1.00 89.44 85 GLY A CA 1
ATOM 661 C C . GLY A 1 85 ? 13.891 8.731 -8.326 1.00 89.44 85 GLY A C 1
ATOM 662 O O . GLY A 1 85 ? 12.686 8.607 -8.161 1.00 89.44 85 GLY A O 1
ATOM 663 N N . SER A 1 86 ? 14.720 8.995 -7.309 1.00 83.81 86 SER A N 1
ATOM 664 C CA . SER A 1 86 ? 14.402 8.892 -5.865 1.00 83.81 86 SER A CA 1
ATOM 665 C C . SER A 1 86 ? 13.246 9.738 -5.317 1.00 83.81 86 SER A C 1
ATOM 667 O O . SER A 1 86 ? 12.985 9.685 -4.120 1.00 83.81 86 SER A O 1
ATOM 669 N N . GLN A 1 87 ? 12.622 10.587 -6.129 1.00 82.19 87 GLN A N 1
ATOM 670 C CA . GLN A 1 87 ? 11.494 11.441 -5.732 1.00 82.19 87 GLN A CA 1
ATOM 671 C C . GLN A 1 87 ? 10.281 11.255 -6.650 1.00 82.19 87 GLN A C 1
ATOM 673 O O . GLN A 1 87 ? 9.307 11.996 -6.542 1.00 82.19 87 GLN A O 1
ATOM 678 N N . ASN A 1 88 ? 10.350 10.298 -7.576 1.00 87.06 88 ASN A N 1
ATOM 679 C CA . ASN A 1 88 ? 9.337 10.081 -8.588 1.00 87.06 88 ASN A CA 1
ATOM 680 C C . ASN A 1 88 ? 8.809 8.661 -8.479 1.00 87.06 88 ASN A C 1
ATOM 682 O O . ASN A 1 88 ? 9.571 7.701 -8.491 1.00 87.06 88 ASN A O 1
ATOM 686 N N . TRP A 1 89 ? 7.488 8.561 -8.468 1.00 89.06 89 TRP A N 1
ATOM 687 C CA . TRP A 1 89 ? 6.793 7.289 -8.501 1.00 89.06 89 TRP A CA 1
ATOM 688 C C . TRP A 1 89 ? 7.150 6.469 -9.764 1.00 89.06 89 TRP A C 1
ATOM 690 O O . TRP A 1 89 ? 7.274 7.057 -10.8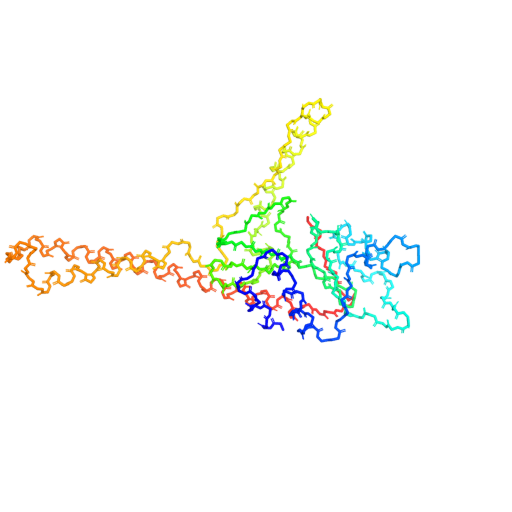53 1.00 89.06 89 TRP A O 1
ATOM 700 N N . PRO A 1 90 ? 7.223 5.128 -9.670 1.00 92.88 90 PRO A N 1
ATOM 701 C CA . PRO A 1 90 ? 7.177 4.317 -8.444 1.00 92.88 90 PRO A CA 1
ATOM 702 C C . PRO A 1 90 ? 8.549 4.184 -7.764 1.00 92.88 90 PRO A C 1
ATOM 704 O O . PRO A 1 90 ? 9.580 4.388 -8.408 1.00 92.88 90 PRO A O 1
ATOM 707 N N . ASP A 1 91 ? 8.559 3.763 -6.497 1.00 93.38 91 ASP A N 1
ATOM 708 C CA . ASP A 1 91 ? 9.791 3.406 -5.773 1.00 93.38 91 ASP A CA 1
ATOM 709 C C . ASP A 1 91 ? 10.486 2.162 -6.350 1.00 93.38 91 ASP A C 1
ATOM 711 O O . ASP A 1 91 ? 11.712 2.122 -6.443 1.00 93.38 91 ASP A O 1
ATOM 715 N N . LEU A 1 92 ? 9.721 1.150 -6.770 1.00 94.62 92 LEU A N 1
ATOM 716 C CA . LEU A 1 92 ? 10.226 -0.066 -7.412 1.00 94.62 92 LEU A CA 1
ATOM 717 C C . LEU A 1 92 ? 9.377 -0.418 -8.639 1.00 94.62 92 LEU A C 1
ATOM 719 O O . LEU A 1 92 ? 8.177 -0.152 -8.697 1.00 94.62 92 LEU A O 1
ATOM 723 N N . LEU A 1 93 ? 9.988 -1.075 -9.619 1.00 94.56 93 LEU A N 1
ATOM 724 C CA . LEU A 1 93 ? 9.289 -1.629 -10.775 1.00 94.56 93 LEU A CA 1
ATOM 725 C C . LEU A 1 93 ? 9.761 -3.057 -11.025 1.00 94.56 93 LEU A C 1
ATOM 727 O O . LEU A 1 93 ? 10.930 -3.280 -11.330 1.00 94.56 93 LEU A O 1
ATOM 731 N N . ILE A 1 94 ? 8.849 -4.019 -10.932 1.00 93.00 94 ILE A N 1
ATOM 732 C CA . ILE A 1 94 ? 9.105 -5.375 -11.422 1.00 93.00 94 ILE A CA 1
ATOM 733 C C . ILE A 1 94 ? 8.810 -5.379 -12.913 1.00 93.00 94 ILE A C 1
ATOM 735 O O . ILE A 1 94 ? 7.765 -4.887 -13.317 1.00 93.00 94 ILE A O 1
ATOM 739 N N . ILE A 1 95 ? 9.692 -5.945 -13.724 1.00 91.94 95 ILE A N 1
ATOM 740 C CA . ILE A 1 95 ? 9.434 -6.232 -15.133 1.00 91.94 95 ILE A CA 1
ATOM 741 C C . ILE A 1 95 ? 9.568 -7.735 -15.302 1.00 91.94 95 ILE A C 1
ATOM 743 O O . ILE A 1 95 ? 10.643 -8.282 -15.066 1.00 91.94 95 ILE A O 1
ATOM 747 N N . TYR A 1 96 ? 8.487 -8.393 -15.701 1.00 89.12 96 TYR A N 1
ATOM 748 C CA . TYR A 1 96 ? 8.499 -9.807 -16.041 1.00 89.12 96 TYR A CA 1
ATOM 749 C C . TYR A 1 96 ? 7.928 -10.008 -17.433 1.00 89.12 96 TYR A C 1
ATOM 751 O O . TYR A 1 96 ? 6.807 -9.571 -17.694 1.00 89.12 96 TYR A O 1
ATOM 759 N N . ASN A 1 97 ? 8.688 -10.636 -18.332 1.00 85.94 97 ASN A N 1
ATOM 760 C CA . ASN A 1 97 ? 8.280 -10.810 -19.729 1.00 85.94 97 ASN A CA 1
ATOM 761 C C . ASN A 1 97 ? 7.769 -9.492 -20.345 1.00 85.94 97 ASN A C 1
ATOM 763 O O . ASN A 1 97 ? 6.728 -9.434 -20.992 1.00 85.94 97 ASN A O 1
ATOM 767 N N . GLN A 1 98 ? 8.497 -8.399 -20.087 1.00 88.75 98 GLN A N 1
ATOM 768 C CA . GLN A 1 98 ? 8.177 -7.051 -20.577 1.00 88.75 98 GLN A CA 1
ATOM 769 C C . GLN A 1 98 ? 6.851 -6.456 -20.060 1.00 88.75 98 GLN A C 1
ATOM 771 O O . GLN A 1 98 ? 6.447 -5.377 -20.490 1.00 88.75 98 GLN A O 1
ATOM 776 N N . VAL A 1 99 ? 6.194 -7.105 -19.100 1.00 86.75 99 VAL A N 1
ATOM 777 C CA . VAL A 1 99 ? 5.058 -6.550 -18.363 1.00 86.75 99 VAL A CA 1
ATOM 778 C C . VAL A 1 99 ? 5.575 -5.982 -17.050 1.00 86.75 99 VAL A C 1
ATOM 780 O O . VAL A 1 99 ? 6.235 -6.673 -16.273 1.00 86.75 99 VAL A O 1
ATOM 783 N N . GLY A 1 100 ? 5.312 -4.703 -16.813 1.00 89.50 100 GLY A N 1
ATOM 784 C CA . GLY A 1 100 ? 5.713 -4.021 -15.597 1.00 89.50 100 GLY A CA 1
ATOM 785 C C . GLY A 1 100 ? 4.656 -4.106 -14.498 1.00 89.50 100 GLY A C 1
ATOM 786 O O . GLY A 1 100 ? 3.468 -4.018 -14.771 1.00 89.50 100 GLY A O 1
ATOM 787 N N . LEU A 1 101 ? 5.085 -4.221 -13.245 1.00 90.94 101 LEU A N 1
ATOM 788 C CA . LEU A 1 101 ? 4.260 -4.053 -12.053 1.00 90.94 101 LEU A CA 1
ATOM 789 C C . LEU A 1 101 ? 4.917 -2.980 -11.173 1.00 90.94 101 LEU A C 1
ATOM 791 O O . LEU A 1 101 ? 5.965 -3.247 -10.570 1.00 90.94 101 LEU A O 1
ATOM 795 N N . PRO A 1 102 ? 4.355 -1.761 -11.117 1.00 92.88 102 PRO A N 1
ATOM 796 C CA . PRO A 1 102 ? 4.882 -0.715 -10.260 1.00 92.88 102 PRO A CA 1
ATOM 797 C C . PRO A 1 102 ? 4.543 -1.002 -8.794 1.00 92.88 102 PRO A C 1
ATOM 799 O O . PRO A 1 102 ? 3.416 -1.386 -8.461 1.00 92.88 102 PRO A O 1
ATOM 802 N N . ILE A 1 103 ? 5.522 -0.783 -7.920 1.00 93.06 103 ILE A N 1
ATOM 803 C CA . ILE A 1 103 ? 5.385 -0.921 -6.474 1.00 93.06 103 ILE A CA 1
ATOM 804 C C . ILE A 1 103 ? 5.771 0.398 -5.818 1.00 93.06 103 ILE A C 1
ATOM 806 O O . ILE A 1 103 ? 6.878 0.899 -6.012 1.00 93.06 103 ILE A O 1
ATOM 810 N N . GLU A 1 104 ? 4.869 0.928 -5.003 1.00 93.44 104 GLU A N 1
ATOM 811 C CA . GLU A 1 104 ? 5.156 2.060 -4.132 1.00 93.44 104 GLU A CA 1
ATOM 812 C C . GLU A 1 104 ? 5.347 1.581 -2.695 1.00 93.44 104 GLU A C 1
ATOM 814 O O . GLU A 1 104 ? 4.555 0.786 -2.175 1.00 93.44 104 GLU A O 1
ATOM 819 N N . VAL A 1 105 ? 6.377 2.103 -2.036 1.00 91.88 105 VAL A N 1
ATOM 820 C CA . VAL A 1 105 ? 6.698 1.777 -0.654 1.00 91.88 105 VAL A CA 1
ATOM 821 C C . VAL A 1 105 ? 6.356 2.979 0.222 1.00 91.88 105 VAL A C 1
ATOM 823 O O . VAL A 1 105 ? 6.737 4.120 -0.033 1.00 91.88 105 VAL A O 1
ATOM 826 N N . LYS A 1 106 ? 5.574 2.746 1.276 1.00 90.50 106 LYS A N 1
ATOM 827 C CA . LYS A 1 106 ? 5.197 3.786 2.239 1.00 90.50 106 LYS A CA 1
ATOM 828 C C . LYS A 1 106 ? 5.511 3.320 3.646 1.00 90.50 106 LYS A C 1
ATOM 830 O O . LYS A 1 106 ? 5.180 2.203 4.026 1.00 90.50 106 LYS A O 1
ATOM 835 N N . SER A 1 107 ? 6.100 4.205 4.443 1.00 89.56 107 SER A N 1
ATOM 836 C CA . SER A 1 107 ? 6.318 3.965 5.868 1.00 89.56 107 SER A CA 1
ATOM 837 C C . SER A 1 107 ? 5.945 5.195 6.680 1.00 89.56 107 SER A C 1
ATOM 839 O O . SER A 1 107 ? 6.399 6.294 6.356 1.00 89.56 107 SER A O 1
ATOM 841 N N . THR A 1 108 ? 5.173 5.021 7.745 1.00 89.00 108 THR A N 1
ATOM 842 C CA . THR A 1 108 ? 4.882 6.081 8.719 1.00 89.00 108 THR A CA 1
ATOM 843 C C . THR A 1 108 ? 4.658 5.487 10.110 1.00 89.00 108 THR A C 1
ATOM 845 O O . THR A 1 108 ? 4.513 4.277 10.270 1.00 89.00 108 THR A O 1
ATOM 848 N N . GLU A 1 109 ? 4.708 6.332 11.134 1.00 86.69 109 GLU A N 1
ATOM 849 C CA . GLU A 1 109 ? 4.461 5.941 12.525 1.00 86.69 109 GLU A CA 1
ATOM 850 C C . GLU A 1 109 ? 2.984 5.683 12.795 1.00 86.69 109 GLU A C 1
ATOM 852 O O . GLU A 1 109 ? 2.629 4.848 13.622 1.00 86.69 109 GLU A O 1
ATOM 857 N N . VAL A 1 110 ? 2.137 6.439 12.097 1.00 86.81 110 VAL A N 1
ATOM 858 C CA . VAL A 1 110 ? 0.688 6.445 12.263 1.00 86.81 110 VAL A CA 1
ATOM 859 C C . VAL A 1 110 ? 0.070 5.566 11.189 1.00 86.81 110 VAL A C 1
ATOM 861 O O . VAL A 1 110 ? 0.536 5.542 10.056 1.00 86.81 110 VAL A O 1
ATOM 864 N N . ASP A 1 111 ? -1.021 4.882 11.510 1.00 87.19 111 ASP A N 1
ATOM 865 C CA . ASP A 1 111 ? -1.785 4.114 10.531 1.00 87.19 111 ASP A CA 1
ATOM 866 C C . ASP A 1 111 ? -2.621 5.029 9.612 1.00 87.19 111 ASP A C 1
ATOM 868 O O . ASP A 1 111 ? -3.841 5.157 9.733 1.00 87.19 111 ASP A O 1
ATOM 872 N N . SER A 1 112 ? -1.921 5.777 8.760 1.00 88.00 112 SER A N 1
ATOM 873 C CA . SER A 1 112 ? -2.482 6.655 7.735 1.00 88.00 112 SER A CA 1
ATOM 874 C C . SER A 1 112 ? -1.402 7.092 6.756 1.00 88.00 112 SER A C 1
ATOM 876 O O . SER A 1 112 ? -0.338 7.552 7.171 1.00 88.00 112 SER A O 1
ATOM 878 N N . ILE A 1 113 ? -1.692 7.044 5.461 1.00 87.75 113 ILE A N 1
ATOM 879 C CA . ILE A 1 113 ? -0.742 7.456 4.426 1.00 87.75 113 ILE A CA 1
ATOM 880 C C . ILE A 1 113 ? -0.954 8.928 4.069 1.00 87.75 113 ILE A C 1
ATOM 882 O O . ILE A 1 113 ? -2.078 9.375 3.831 1.00 87.75 113 ILE A O 1
ATOM 886 N N . VAL A 1 114 ? 0.156 9.663 3.991 1.00 84.44 114 VAL A N 1
ATOM 887 C CA . VAL A 1 114 ? 0.198 10.995 3.383 1.00 84.44 114 VAL A CA 1
ATOM 888 C C . VAL A 1 114 ? 0.494 10.836 1.894 1.00 84.44 114 VAL A C 1
ATOM 890 O O . VAL A 1 114 ? 1.555 10.338 1.504 1.00 84.44 114 VAL A O 1
ATOM 893 N N . TRP A 1 115 ? -0.439 11.278 1.059 1.00 85.31 115 TRP A N 1
ATOM 894 C CA . TRP A 1 115 ? -0.352 11.193 -0.396 1.00 85.31 115 TRP A CA 1
ATOM 895 C C . TRP A 1 115 ? 0.265 12.479 -0.951 1.00 85.31 115 TRP A C 1
ATOM 897 O O . TRP A 1 115 ? -0.414 13.387 -1.431 1.00 85.31 115 TRP A O 1
ATOM 907 N N . ASN A 1 116 ? 1.589 12.578 -0.811 1.00 71.00 116 ASN A N 1
ATOM 908 C CA . ASN A 1 116 ? 2.360 13.717 -1.300 1.00 71.00 116 ASN A CA 1
ATOM 909 C C . ASN A 1 116 ? 2.524 13.652 -2.820 1.00 71.00 116 ASN A C 1
ATOM 911 O O . ASN A 1 116 ? 3.011 12.655 -3.350 1.00 71.00 116 ASN A O 1
ATOM 915 N N . SER A 1 117 ? 2.212 14.755 -3.506 1.00 64.06 117 SER A N 1
ATOM 916 C CA . SER A 1 117 ? 2.526 14.954 -4.930 1.00 64.06 117 SER A CA 1
ATOM 917 C C . SER A 1 117 ? 1.845 13.973 -5.904 1.00 64.06 117 SER A C 1
ATOM 919 O O . SER A 1 117 ? 2.237 13.905 -7.071 1.00 64.06 117 SER A O 1
ATOM 921 N N . GLY A 1 118 ? 0.826 13.228 -5.462 1.00 78.69 118 GLY A N 1
ATOM 922 C CA . GLY A 1 118 ? 0.052 12.332 -6.318 1.00 78.69 118 GLY A CA 1
ATOM 923 C C . GLY A 1 118 ? -0.987 11.501 -5.568 1.00 78.69 118 GLY A C 1
ATOM 924 O O . GLY A 1 118 ? -0.919 11.345 -4.353 1.00 78.69 118 GLY A O 1
ATOM 925 N N . PHE A 1 119 ? -1.941 10.960 -6.323 1.00 87.31 119 PHE A N 1
ATOM 926 C CA . PHE A 1 119 ? -2.998 10.072 -5.834 1.00 87.31 119 PHE A CA 1
ATOM 927 C C . PHE A 1 119 ? -2.569 8.599 -5.870 1.00 87.31 119 PHE A C 1
ATOM 929 O O . PHE A 1 119 ? -1.646 8.259 -6.624 1.00 87.31 119 PHE A O 1
ATOM 936 N N . PRO A 1 120 ? -3.241 7.712 -5.109 1.00 89.06 120 PRO A N 1
ATOM 937 C CA . PRO A 1 120 ? -3.100 6.277 -5.314 1.00 89.06 120 PRO A CA 1
ATOM 938 C C . PRO A 1 120 ? -3.394 5.910 -6.774 1.00 89.06 120 PRO A C 1
ATOM 940 O O . PRO A 1 120 ? -4.342 6.416 -7.375 1.00 89.06 120 PRO A O 1
ATOM 943 N N . ARG A 1 121 ? -2.572 5.036 -7.357 1.00 88.62 121 ARG A N 1
ATOM 944 C CA . ARG A 1 121 ? -2.669 4.627 -8.762 1.00 88.62 121 ARG A CA 1
ATOM 945 C C . ARG A 1 121 ? -3.285 3.246 -8.874 1.00 88.62 121 ARG A C 1
ATOM 947 O O . ARG A 1 121 ? -2.855 2.309 -8.204 1.00 88.62 121 ARG A O 1
ATOM 954 N N . PHE A 1 122 ? -4.282 3.130 -9.740 1.00 87.94 122 PHE A N 1
ATOM 955 C CA . PHE A 1 122 ? -4.964 1.869 -9.998 1.00 87.94 122 PHE A CA 1
ATOM 956 C C . PHE A 1 122 ? -3.966 0.831 -10.515 1.00 87.94 122 PHE A C 1
ATOM 958 O O . PHE A 1 122 ? -2.976 1.170 -11.169 1.00 87.94 122 PHE A O 1
ATOM 965 N N . ASP A 1 123 ? -4.203 -0.422 -10.136 1.00 86.12 123 ASP A N 1
ATOM 966 C CA . ASP A 1 123 ? -3.391 -1.590 -10.489 1.00 86.12 123 ASP A CA 1
ATOM 967 C C . ASP A 1 123 ? -1.919 -1.503 -10.047 1.00 86.12 123 ASP A C 1
ATOM 969 O O . ASP A 1 123 ? -1.097 -2.339 -10.411 1.00 86.12 123 ASP A O 1
ATOM 973 N N . SER A 1 124 ? -1.581 -0.522 -9.208 1.00 90.06 124 SER A N 1
ATOM 974 C CA . SER A 1 124 ? -0.262 -0.391 -8.592 1.00 90.06 124 SER A CA 1
ATOM 975 C C . SER A 1 124 ? -0.268 -1.042 -7.219 1.00 90.06 124 SER A C 1
ATOM 977 O O . SER A 1 124 ? -1.213 -0.855 -6.447 1.00 90.06 124 SER A O 1
ATOM 979 N N . LEU A 1 125 ? 0.791 -1.785 -6.907 1.00 92.19 125 LEU A N 1
ATOM 980 C CA . LEU A 1 125 ? 0.935 -2.429 -5.609 1.00 92.19 125 LEU A CA 1
ATOM 981 C C . LEU A 1 125 ? 1.528 -1.440 -4.604 1.00 92.19 125 LEU A C 1
ATOM 983 O O . LEU A 1 125 ? 2.568 -0.835 -4.841 1.00 92.19 125 LEU A O 1
ATOM 987 N N . TYR A 1 126 ? 0.884 -1.314 -3.454 1.00 92.62 126 TYR A N 1
ATOM 988 C CA . TYR A 1 126 ? 1.382 -0.547 -2.325 1.00 92.62 126 TYR A CA 1
ATOM 989 C C . TYR A 1 126 ? 1.841 -1.503 -1.236 1.00 92.62 126 TYR A C 1
ATOM 991 O O . TYR A 1 126 ? 1.101 -2.408 -0.848 1.00 92.62 126 TYR A O 1
ATOM 999 N N . ILE A 1 127 ? 3.054 -1.285 -0.732 1.00 91.75 127 ILE A N 1
ATOM 1000 C CA . ILE A 1 127 ? 3.569 -1.938 0.471 1.00 91.75 127 ILE A CA 1
ATOM 1001 C C . ILE A 1 127 ? 3.656 -0.867 1.550 1.00 91.75 127 ILE A C 1
ATOM 1003 O O . ILE A 1 127 ? 4.456 0.066 1.456 1.00 91.75 127 ILE A O 1
ATOM 1007 N N . PHE A 1 128 ? 2.803 -0.992 2.562 1.00 90.81 128 PHE A N 1
ATOM 1008 C CA . PHE A 1 128 ? 2.675 -0.005 3.620 1.00 90.81 128 PHE A CA 1
ATOM 1009 C C . PHE A 1 128 ? 3.133 -0.569 4.960 1.00 90.81 128 PHE A C 1
ATOM 1011 O O . PHE A 1 128 ? 2.577 -1.558 5.431 1.00 90.81 128 PHE A O 1
ATOM 1018 N N . ASN A 1 129 ? 4.101 0.098 5.587 1.00 89.75 129 ASN A N 1
ATOM 1019 C CA . ASN A 1 129 ? 4.537 -0.189 6.946 1.00 89.75 129 ASN A CA 1
ATOM 1020 C C . ASN A 1 129 ? 4.108 0.892 7.933 1.00 89.75 129 ASN A C 1
ATOM 1022 O O . ASN A 1 129 ? 4.445 2.070 7.788 1.00 89.75 129 ASN A O 1
ATOM 1026 N N . CYS A 1 130 ? 3.446 0.452 8.995 1.00 87.50 130 CYS A N 1
ATOM 1027 C CA . CYS A 1 130 ? 3.186 1.247 10.177 1.00 87.50 130 CYS A CA 1
ATOM 1028 C C . CYS A 1 130 ? 4.197 0.850 11.260 1.00 87.50 130 CYS A C 1
ATOM 1030 O O . CYS A 1 130 ? 3.970 -0.091 12.029 1.00 87.50 130 CYS A O 1
ATOM 1032 N N . TYR A 1 131 ? 5.337 1.547 11.321 1.00 85.12 131 TYR A N 1
ATOM 1033 C CA . TYR A 1 131 ? 6.421 1.154 12.230 1.00 85.12 131 TYR A CA 1
ATOM 1034 C C . TYR A 1 131 ? 6.079 1.391 13.704 1.00 85.12 131 TYR A C 1
ATOM 1036 O O . TYR A 1 131 ? 6.563 0.655 14.562 1.00 85.12 131 TYR A O 1
ATOM 1044 N N . GLY A 1 132 ? 5.186 2.343 14.003 1.00 81.44 132 GLY A N 1
ATOM 1045 C CA . GLY A 1 132 ? 4.642 2.536 15.352 1.00 81.44 132 GLY A CA 1
ATOM 1046 C C . GLY A 1 132 ? 3.823 1.336 15.845 1.00 81.44 132 GLY A C 1
ATOM 1047 O O . GLY A 1 132 ? 3.657 1.150 17.047 1.00 81.44 132 GLY A O 1
ATOM 1048 N N . LYS A 1 133 ? 3.354 0.485 14.924 1.00 79.31 133 LYS A N 1
ATOM 1049 C CA . LYS A 1 133 ? 2.584 -0.735 15.205 1.00 79.31 133 LYS A CA 1
ATOM 1050 C C . LYS A 1 133 ? 3.329 -2.014 14.850 1.00 79.31 133 LYS A C 1
ATOM 1052 O O . LYS A 1 133 ? 2.761 -3.098 14.948 1.00 79.31 133 LYS A O 1
ATOM 1057 N N . SER A 1 134 ? 4.583 -1.908 14.412 1.00 81.75 134 SER A N 1
ATOM 1058 C CA . SER A 1 134 ? 5.366 -3.051 13.943 1.00 81.75 134 SER A CA 1
ATOM 1059 C C . SER A 1 134 ? 4.590 -3.946 12.963 1.00 81.75 134 SER A C 1
ATOM 1061 O O . SER A 1 134 ? 4.603 -5.169 13.085 1.00 81.75 134 SER A O 1
ATOM 1063 N N . THR A 1 135 ? 3.866 -3.343 12.014 1.00 82.81 135 THR A N 1
ATOM 1064 C CA . THR A 1 135 ? 2.998 -4.092 11.095 1.00 82.81 135 THR A CA 1
ATOM 1065 C C . THR A 1 135 ? 3.072 -3.538 9.679 1.00 82.81 135 THR A C 1
ATOM 1067 O O . THR A 1 135 ? 2.962 -2.334 9.463 1.00 82.81 135 THR A O 1
ATOM 1070 N N . THR A 1 136 ? 3.191 -4.445 8.710 1.00 86.19 136 THR A N 1
ATOM 1071 C CA . THR A 1 136 ? 3.105 -4.151 7.277 1.00 86.19 136 THR A CA 1
ATOM 1072 C C . THR A 1 136 ? 1.852 -4.777 6.675 1.00 86.19 136 THR A C 1
ATOM 1074 O O . THR A 1 136 ? 1.372 -5.812 7.136 1.00 86.19 136 THR A O 1
ATOM 1077 N N . THR A 1 137 ? 1.308 -4.130 5.650 1.00 87.25 137 THR A N 1
ATOM 1078 C CA . THR A 1 137 ? 0.225 -4.646 4.812 1.00 87.25 137 THR A CA 1
ATOM 1079 C C . THR A 1 137 ? 0.494 -4.305 3.347 1.00 87.25 137 THR A C 1
ATOM 1081 O O . THR A 1 137 ? 1.385 -3.511 3.024 1.00 87.25 137 THR A O 1
ATOM 1084 N N . CYS A 1 138 ? -0.279 -4.909 2.453 1.00 89.50 138 CYS A N 1
ATOM 1085 C CA . CYS A 1 138 ? -0.255 -4.601 1.036 1.00 89.50 138 CYS A CA 1
ATOM 1086 C C . CYS A 1 138 ? -1.667 -4.431 0.483 1.00 89.50 138 CYS A C 1
ATOM 1088 O O . CYS A 1 138 ? -2.595 -5.144 0.867 1.00 89.50 138 CYS A O 1
ATOM 1090 N N . PHE A 1 139 ? -1.810 -3.515 -0.463 1.00 91.81 139 PHE A N 1
ATOM 1091 C CA . PHE A 1 139 ? -3.071 -3.253 -1.145 1.00 91.81 139 PHE A CA 1
ATOM 1092 C C . PHE A 1 139 ? -2.810 -2.684 -2.543 1.00 91.81 139 PHE A C 1
ATOM 1094 O O . PHE A 1 139 ? -1.694 -2.275 -2.860 1.00 91.81 139 PHE A O 1
ATOM 1101 N N . LEU A 1 140 ? -3.834 -2.661 -3.393 1.00 92.00 140 LEU A N 1
ATOM 1102 C CA . LEU A 1 140 ? -3.794 -2.001 -4.696 1.00 92.00 140 LEU A CA 1
ATOM 1103 C C . LEU A 1 140 ? -4.337 -0.578 -4.576 1.00 92.00 140 LEU A C 1
ATOM 1105 O O . LEU A 1 140 ? -5.174 -0.321 -3.712 1.00 92.00 140 LEU A O 1
ATOM 1109 N N . GLY A 1 141 ? -3.932 0.344 -5.450 1.00 91.94 141 GLY A N 1
ATOM 1110 C CA . GLY A 1 141 ? -4.390 1.739 -5.357 1.00 91.94 141 GLY A CA 1
ATOM 1111 C C . GLY A 1 141 ? -5.914 1.907 -5.363 1.00 91.94 141 GLY A C 1
ATOM 1112 O O . GLY A 1 141 ? -6.427 2.736 -4.618 1.00 91.94 141 GLY A O 1
ATOM 1113 N N . GLN A 1 142 ? -6.651 1.060 -6.088 1.00 91.12 142 GLN A N 1
ATOM 1114 C CA . GLN A 1 142 ? -8.122 1.046 -6.084 1.00 91.12 142 GLN A CA 1
ATOM 1115 C C . GLN A 1 142 ? -8.754 0.666 -4.732 1.00 91.12 142 GLN A C 1
ATOM 1117 O O . GLN A 1 142 ? -9.936 0.909 -4.515 1.00 91.12 142 GLN A O 1
ATOM 1122 N N . HIS A 1 143 ? -7.994 0.055 -3.819 1.00 91.25 143 HIS A N 1
ATOM 1123 C CA . HIS A 1 143 ? -8.446 -0.208 -2.449 1.00 91.25 143 HIS A CA 1
ATOM 1124 C C . HIS A 1 143 ? -8.281 1.023 -1.539 1.00 91.25 143 HIS A C 1
ATOM 1126 O O . HIS A 1 143 ? -8.845 1.062 -0.447 1.00 91.25 143 HIS A O 1
ATOM 1132 N N . ALA A 1 144 ? -7.488 2.012 -1.966 1.00 91.06 144 ALA A N 1
ATOM 1133 C CA . ALA A 1 144 ? -7.252 3.254 -1.233 1.00 91.06 144 ALA A CA 1
ATOM 1134 C C . ALA A 1 144 ? -8.091 4.428 -1.753 1.00 91.06 144 ALA A C 1
ATOM 1136 O O . ALA A 1 144 ? -8.322 5.383 -1.018 1.00 91.06 144 ALA A O 1
ATOM 1137 N N . ILE A 1 145 ? -8.511 4.391 -3.018 1.00 90.75 145 ILE A N 1
ATOM 1138 C CA . ILE A 1 145 ? -9.345 5.433 -3.613 1.00 90.75 145 ILE A CA 1
ATOM 1139 C C . ILE A 1 145 ? -10.235 4.848 -4.703 1.00 90.75 145 ILE A C 1
ATOM 1141 O O . ILE A 1 145 ? -9.784 4.048 -5.526 1.00 90.75 145 ILE A O 1
ATOM 1145 N N . ASN A 1 146 ? -11.499 5.262 -4.732 1.00 90.69 146 ASN A N 1
ATOM 1146 C CA . ASN A 1 146 ? -12.404 4.880 -5.809 1.00 90.69 146 ASN A CA 1
ATOM 1147 C C . ASN A 1 146 ? -12.335 5.866 -6.993 1.00 90.69 146 ASN A C 1
ATOM 1149 O O . ASN A 1 146 ? -11.768 6.954 -6.911 1.00 90.69 146 ASN A O 1
ATOM 1153 N N . ALA A 1 147 ? -12.910 5.476 -8.134 1.00 89.06 147 ALA A N 1
ATOM 1154 C CA . ALA A 1 147 ? -12.825 6.274 -9.357 1.00 89.06 147 ALA A CA 1
ATOM 1155 C C . ALA A 1 147 ? -13.515 7.645 -9.232 1.00 89.06 147 ALA A C 1
ATOM 1157 O O . ALA A 1 147 ? -13.043 8.610 -9.824 1.00 89.06 147 ALA A O 1
ATOM 1158 N N . VAL A 1 148 ? -14.605 7.740 -8.465 1.00 92.25 148 VAL A N 1
ATOM 1159 C CA . VAL A 1 148 ? -15.345 8.996 -8.267 1.00 92.25 148 VAL A CA 1
ATOM 1160 C C . VAL A 1 148 ? -14.510 9.968 -7.435 1.00 92.25 148 VAL A C 1
ATOM 1162 O O . VAL A 1 148 ? -14.254 11.082 -7.885 1.00 92.25 148 VAL A O 1
ATOM 1165 N N . GLU A 1 149 ? -13.993 9.514 -6.289 1.00 91.12 149 GLU A N 1
ATOM 1166 C 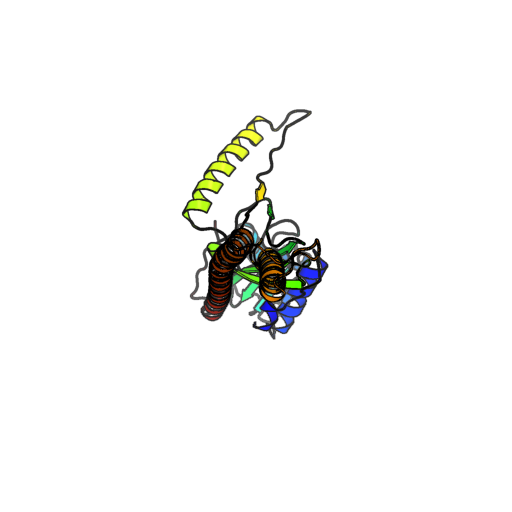CA . GLU A 1 149 ? -13.090 10.293 -5.430 1.00 91.12 149 GLU A CA 1
ATOM 1167 C C . GLU A 1 149 ? -11.862 10.780 -6.206 1.00 91.12 149 GLU A C 1
ATOM 1169 O O . GLU A 1 149 ? -11.476 11.945 -6.114 1.00 91.12 149 GLU A O 1
ATOM 1174 N N . LEU A 1 150 ? -11.261 9.908 -7.023 1.00 90.56 150 LEU A N 1
ATOM 1175 C CA . LEU A 1 150 ? -10.104 10.267 -7.838 1.00 90.56 150 LEU A CA 1
ATOM 1176 C C . LEU A 1 150 ? -10.427 11.407 -8.815 1.00 90.56 150 LEU A C 1
ATOM 1178 O O . LEU A 1 150 ? -9.637 12.343 -8.936 1.00 90.56 150 LEU A O 1
ATOM 1182 N N . GLN A 1 151 ? -11.579 11.363 -9.490 1.00 90.38 151 GLN A N 1
ATOM 1183 C CA . GLN A 1 151 ? -11.995 12.430 -10.408 1.00 90.38 151 GLN A CA 1
ATOM 1184 C C . GLN A 1 151 ? -12.219 13.761 -9.680 1.00 90.38 151 GLN A C 1
ATOM 1186 O O . GLN A 1 151 ? -11.786 14.812 -10.160 1.00 90.38 151 GLN A O 1
ATOM 1191 N N . GLU A 1 152 ? -12.842 13.731 -8.503 1.00 89.88 152 GLU A N 1
ATOM 1192 C CA . GLU A 1 152 ? -13.059 14.930 -7.688 1.00 89.88 152 GLU A CA 1
ATOM 1193 C C . GLU A 1 152 ? -11.736 15.566 -7.244 1.00 89.88 152 GLU A C 1
ATOM 1195 O O . GLU A 1 152 ? -11.549 16.785 -7.356 1.00 89.88 152 GLU A O 1
ATOM 1200 N N . LEU A 1 153 ? -10.787 14.745 -6.787 1.00 88.50 153 LEU A N 1
ATOM 1201 C CA . LEU A 1 153 ? -9.474 15.220 -6.364 1.00 88.50 153 LEU A CA 1
ATOM 1202 C C . LEU A 1 153 ? -8.623 15.724 -7.538 1.00 88.50 153 LEU A C 1
ATOM 1204 O O . LEU A 1 153 ? -7.920 16.727 -7.387 1.00 88.50 153 LEU A O 1
ATOM 1208 N N . LEU A 1 154 ? -8.715 15.099 -8.717 1.00 87.56 154 LEU A N 1
ATOM 1209 C CA . LEU A 1 154 ? -8.068 15.589 -9.939 1.00 87.56 154 LEU A CA 1
ATOM 1210 C C . LEU A 1 154 ? -8.584 16.982 -10.323 1.00 87.56 154 LEU A C 1
ATOM 1212 O O . LEU A 1 154 ? -7.784 17.879 -10.597 1.00 87.56 154 LEU A O 1
ATOM 1216 N N . ALA A 1 155 ? -9.900 17.201 -10.261 1.00 87.56 155 ALA A N 1
ATOM 1217 C CA . ALA A 1 155 ? -10.496 18.510 -10.527 1.00 87.56 155 ALA A CA 1
ATOM 1218 C C . ALA A 1 155 ? -10.049 19.578 -9.507 1.00 87.56 155 ALA A C 1
ATOM 1220 O O . ALA A 1 155 ? -9.865 20.747 -9.855 1.00 87.56 155 ALA A O 1
ATOM 1221 N N . LEU A 1 156 ? -9.853 19.196 -8.239 1.00 84.81 156 LEU A N 1
ATOM 1222 C CA . LEU A 1 156 ? -9.274 20.070 -7.211 1.00 84.81 156 LEU A CA 1
ATOM 1223 C C . LEU A 1 156 ? -7.809 20.421 -7.511 1.00 84.81 156 LEU A C 1
ATOM 1225 O O . LEU A 1 156 ? -7.452 21.600 -7.463 1.00 84.81 156 LEU A O 1
ATOM 1229 N N . SER A 1 157 ? -6.990 19.422 -7.851 1.00 84.44 157 SER A N 1
ATOM 1230 C CA . SER A 1 157 ? -5.568 19.600 -8.183 1.00 84.44 157 SER A CA 1
ATOM 1231 C C . SER A 1 157 ? -5.372 20.514 -9.395 1.00 84.44 157 SER A C 1
ATOM 1233 O O . SER A 1 157 ? -4.513 21.399 -9.397 1.00 84.44 157 SER A O 1
ATOM 1235 N N . GLU A 1 158 ? -6.222 20.387 -10.419 1.00 86.00 158 GLU A N 1
ATOM 1236 C CA . GLU A 1 158 ? -6.158 21.252 -11.597 1.00 86.00 158 GLU A CA 1
ATOM 1237 C C . GLU A 1 158 ? -6.346 22.733 -11.231 1.00 86.00 158 GLU A C 1
ATOM 1239 O O . GLU A 1 158 ? -5.582 23.593 -11.685 1.00 86.00 158 GLU A O 1
ATOM 1244 N N . ARG A 1 159 ? -7.302 23.043 -10.345 1.00 81.44 159 ARG A N 1
ATOM 1245 C CA . ARG A 1 159 ? -7.523 24.414 -9.857 1.00 81.44 159 ARG A CA 1
ATOM 1246 C C . ARG A 1 159 ? -6.307 24.963 -9.108 1.00 81.44 159 ARG A C 1
ATOM 1248 O O . ARG A 1 159 ? -5.932 26.119 -9.320 1.00 81.44 159 ARG A O 1
ATOM 1255 N N . ALA A 1 160 ? -5.668 24.149 -8.269 1.00 81.06 160 ALA A N 1
ATOM 1256 C CA . ALA A 1 160 ? -4.459 24.540 -7.546 1.00 81.06 160 ALA A CA 1
ATOM 1257 C C . ALA A 1 160 ? -3.272 24.778 -8.497 1.00 81.06 160 ALA A C 1
ATOM 1259 O O . ALA A 1 160 ? -2.575 25.789 -8.394 1.00 81.06 160 ALA A O 1
ATOM 1260 N N . SER A 1 161 ? -3.091 23.912 -9.498 1.00 81.88 161 SER A N 1
ATOM 1261 C CA . SER A 1 161 ? -2.080 24.078 -10.548 1.00 81.88 161 SER A CA 1
ATOM 1262 C C . SER A 1 161 ? -2.270 25.378 -11.339 1.00 81.88 161 SER A C 1
ATOM 1264 O O . SER A 1 161 ? -1.310 26.117 -11.584 1.00 81.88 161 SER A O 1
ATOM 1266 N N . GLN A 1 162 ? -3.515 25.719 -11.687 1.00 82.31 162 GLN A N 1
ATOM 1267 C CA . GLN A 1 162 ? -3.841 26.996 -12.328 1.00 82.31 162 GLN A CA 1
ATOM 1268 C C . GLN A 1 162 ? -3.504 28.196 -11.432 1.00 82.31 162 GLN A C 1
ATOM 1270 O O . GLN A 1 162 ? -2.977 29.194 -11.927 1.00 82.31 162 GLN A O 1
ATOM 1275 N N . HIS A 1 163 ? -3.769 28.108 -10.125 1.00 77.69 163 HIS A N 1
ATOM 1276 C CA . HIS A 1 163 ? -3.381 29.142 -9.165 1.00 77.69 163 HIS A CA 1
ATOM 1277 C C . HIS A 1 163 ? -1.854 29.315 -9.111 1.00 77.69 163 HIS A C 1
ATOM 1279 O O . HIS A 1 163 ? -1.358 30.426 -9.286 1.00 77.69 163 HIS A O 1
ATOM 1285 N N . ASN A 1 164 ? -1.101 28.217 -8.992 1.00 80.88 164 ASN A N 1
ATOM 1286 C CA . ASN A 1 164 ? 0.364 28.240 -8.968 1.00 80.88 164 ASN A CA 1
ATOM 1287 C C . ASN A 1 164 ? 0.969 28.906 -10.207 1.00 80.88 164 ASN A C 1
ATOM 1289 O O . ASN A 1 164 ? 1.879 29.723 -10.082 1.00 80.88 164 ASN A O 1
ATOM 1293 N N . LYS A 1 165 ? 0.449 28.602 -11.405 1.00 81.38 165 LYS A N 1
ATOM 1294 C CA . LYS A 1 165 ? 0.914 29.229 -12.655 1.00 81.38 165 LYS A CA 1
ATOM 1295 C C . LYS A 1 165 ? 0.747 30.749 -12.645 1.00 81.38 165 LYS A C 1
ATOM 1297 O O . LYS A 1 165 ? 1.616 31.443 -13.156 1.00 81.38 165 LYS A O 1
ATOM 1302 N N . LYS A 1 166 ? -0.335 31.270 -12.054 1.00 76.19 166 LYS A N 1
ATOM 1303 C CA . LYS A 1 166 ? -0.575 32.722 -11.943 1.00 76.19 166 LYS A CA 1
ATOM 1304 C C . LYS A 1 166 ? 0.402 33.413 -10.990 1.00 76.19 166 LYS A C 1
ATOM 1306 O O . LYS A 1 166 ? 0.692 34.590 -11.171 1.00 76.19 166 LYS A O 1
ATOM 1311 N N . CYS A 1 167 ? 0.888 32.701 -9.978 1.00 72.06 167 CYS A N 1
ATOM 1312 C CA . CYS A 1 167 ? 1.767 33.249 -8.944 1.00 72.06 167 CYS A CA 1
ATOM 1313 C C . CYS A 1 167 ? 3.266 33.065 -9.245 1.00 72.06 167 CYS A C 1
ATOM 1315 O O . CYS A 1 167 ? 4.103 33.634 -8.540 1.00 72.06 167 CYS A O 1
ATOM 1317 N N . TYR A 1 168 ? 3.611 32.280 -10.269 1.00 72.31 168 TYR A N 1
ATOM 1318 C CA . TYR A 1 168 ? 4.985 31.946 -10.641 1.00 72.31 168 TYR A CA 1
ATOM 1319 C C . TYR A 1 168 ? 5.703 33.112 -11.349 1.00 72.31 168 TYR A C 1
ATOM 1321 O O . TYR A 1 168 ? 5.110 33.798 -12.176 1.00 72.31 168 TYR A O 1
ATOM 1329 N N . GLY A 1 169 ? 6.997 33.314 -11.062 1.00 70.88 169 GLY A N 1
ATOM 1330 C CA . GLY A 1 169 ? 7.858 34.269 -11.787 1.00 70.88 169 GLY A CA 1
ATOM 1331 C C . GLY A 1 169 ? 8.162 35.604 -11.087 1.00 70.88 169 GLY A C 1
ATOM 1332 O O . GLY A 1 169 ? 8.903 36.415 -11.636 1.00 70.88 169 GLY A O 1
ATOM 1333 N N . ASN A 1 170 ? 7.658 35.833 -9.872 1.00 69.88 170 ASN A N 1
ATOM 1334 C CA . ASN A 1 170 ? 8.004 37.005 -9.053 1.00 69.88 170 ASN A CA 1
ATOM 1335 C C . ASN A 1 170 ? 9.219 36.740 -8.141 1.00 69.88 170 ASN A C 1
ATOM 1337 O O . ASN A 1 170 ? 9.489 35.591 -7.791 1.00 69.88 170 ASN A O 1
ATOM 1341 N N . ARG A 1 171 ? 9.908 37.805 -7.677 1.00 78.88 171 ARG A N 1
ATOM 1342 C CA . ARG A 1 171 ? 11.017 37.720 -6.686 1.00 78.88 171 ARG A CA 1
ATOM 1343 C C . ARG A 1 171 ? 10.629 36.893 -5.453 1.00 78.88 171 ARG A C 1
ATOM 1345 O O . ARG A 1 171 ? 11.463 36.183 -4.904 1.00 78.88 171 ARG A O 1
ATOM 1352 N N . TRP A 1 172 ? 9.367 36.996 -5.049 1.00 71.44 172 TRP A N 1
ATOM 1353 C CA . TRP A 1 172 ? 8.718 36.133 -4.072 1.00 71.44 172 TRP A CA 1
ATOM 1354 C C . TRP A 1 172 ? 7.450 35.585 -4.719 1.00 71.44 172 TRP A C 1
ATOM 1356 O O . TRP A 1 172 ? 6.638 36.359 -5.223 1.00 71.44 172 TRP A O 1
ATOM 1366 N N . SER A 1 173 ? 7.286 34.267 -4.733 1.00 71.94 173 SER A N 1
ATOM 1367 C CA . SER A 1 173 ? 6.086 33.604 -5.247 1.00 71.94 173 SER A CA 1
ATOM 1368 C C . SER A 1 173 ? 5.522 32.667 -4.187 1.00 71.94 173 SER A C 1
ATOM 1370 O O . SER A 1 173 ? 6.266 32.080 -3.400 1.00 71.94 173 SER A O 1
ATOM 1372 N N . TYR A 1 174 ? 4.196 32.564 -4.143 1.00 67.12 174 TYR A N 1
ATOM 1373 C CA . TYR A 1 174 ? 3.498 31.597 -3.306 1.00 67.12 174 TYR A CA 1
ATOM 1374 C C . TYR A 1 174 ? 3.375 30.287 -4.087 1.00 67.12 174 TYR A C 1
ATOM 1376 O O . TYR A 1 174 ? 2.886 30.287 -5.217 1.00 67.12 174 TYR A O 1
ATOM 1384 N N . TYR A 1 175 ? 3.861 29.190 -3.506 1.00 71.12 175 TYR A N 1
ATOM 1385 C CA . TYR A 1 175 ? 3.801 27.856 -4.100 1.00 71.12 175 TYR A CA 1
ATOM 1386 C C . TYR A 1 175 ? 2.907 26.967 -3.242 1.00 71.12 175 TYR A C 1
ATOM 1388 O O . TYR A 1 175 ? 3.268 26.612 -2.118 1.00 71.12 175 TYR A O 1
ATOM 1396 N N . VAL A 1 176 ? 1.745 26.606 -3.779 1.00 70.50 176 VAL A N 1
ATOM 1397 C CA . VAL A 1 176 ? 0.831 25.655 -3.149 1.00 70.50 176 VAL A CA 1
ATOM 1398 C C . VAL A 1 176 ? 1.175 24.265 -3.660 1.00 70.50 176 VAL A C 1
ATOM 1400 O O . VAL A 1 176 ? 1.083 24.001 -4.856 1.00 70.50 176 VAL A O 1
ATOM 1403 N N . ARG A 1 177 ? 1.577 23.357 -2.773 1.00 71.19 177 ARG A N 1
ATOM 1404 C CA . ARG A 1 177 ? 1.672 21.936 -3.120 1.00 71.19 177 ARG A CA 1
ATOM 1405 C C . ARG A 1 177 ? 0.381 21.246 -2.719 1.00 71.19 177 ARG A C 1
ATOM 1407 O O . ARG A 1 177 ? -0.049 21.383 -1.577 1.00 71.19 177 ARG A O 1
ATOM 1414 N N . ASP A 1 178 ? -0.174 20.462 -3.632 1.00 71.75 178 ASP A N 1
ATOM 1415 C CA . ASP A 1 178 ? -1.287 19.583 -3.309 1.00 71.75 178 ASP A CA 1
ATOM 1416 C C . ASP A 1 178 ? -0.811 18.494 -2.337 1.00 71.75 178 ASP A C 1
ATOM 1418 O O . ASP A 1 178 ? 0.100 17.716 -2.641 1.00 71.75 178 ASP A O 1
ATOM 1422 N N . MET A 1 179 ? -1.403 18.476 -1.144 1.00 76.19 179 MET A N 1
ATOM 1423 C CA . MET A 1 179 ? -1.180 17.446 -0.133 1.00 76.19 179 MET A CA 1
ATOM 1424 C C . MET A 1 179 ? -2.523 16.864 0.277 1.00 76.19 179 MET A C 1
ATOM 1426 O O . MET A 1 179 ? -3.414 17.597 0.708 1.00 76.19 179 MET A O 1
ATOM 1430 N N . TYR A 1 180 ? -2.647 15.546 0.167 1.00 80.88 180 TYR A N 1
ATOM 1431 C CA . TYR A 1 180 ? -3.873 14.839 0.506 1.00 80.88 180 TYR A CA 1
ATOM 1432 C C . TYR A 1 180 ? -3.610 13.900 1.676 1.00 80.88 180 TYR A C 1
ATOM 1434 O O . TYR A 1 180 ? -2.747 13.021 1.618 1.00 80.88 180 TYR A O 1
ATOM 1442 N N . ASN A 1 181 ? -4.372 14.097 2.745 1.00 78.75 181 ASN A N 1
ATOM 1443 C CA . ASN A 1 181 ? -4.374 13.210 3.896 1.00 78.75 181 ASN A CA 1
ATOM 1444 C C . ASN A 1 181 ? -5.615 12.333 3.813 1.00 78.75 181 ASN A C 1
ATOM 1446 O O . ASN A 1 181 ? -6.725 12.852 3.704 1.00 78.75 181 ASN A O 1
ATOM 1450 N N . SER A 1 182 ? -5.428 11.020 3.896 1.00 80.62 182 SER A N 1
ATOM 1451 C CA . SER A 1 182 ? -6.543 10.100 4.086 1.00 80.62 182 SER A CA 1
ATOM 1452 C C . SER A 1 182 ? -6.675 9.761 5.567 1.00 80.62 182 SER A C 1
ATOM 1454 O O . SER A 1 182 ? -5.691 9.436 6.238 1.00 80.62 182 SER A O 1
ATOM 1456 N N . SER A 1 183 ? -7.897 9.830 6.093 1.00 77.81 183 SER A N 1
ATOM 1457 C CA . SER A 1 183 ? -8.206 9.312 7.428 1.00 77.81 183 SER A CA 1
ATOM 1458 C C . SER A 1 183 ? -8.306 7.784 7.446 1.00 77.81 183 SER A C 1
ATOM 1460 O O . SER A 1 183 ? -8.362 7.221 8.542 1.00 77.81 183 SER A O 1
ATOM 1462 N N . GLN A 1 184 ? -8.263 7.128 6.279 1.00 85.06 184 GLN A N 1
ATOM 1463 C CA . GLN A 1 184 ? -8.270 5.677 6.138 1.00 85.06 184 GLN A CA 1
ATOM 1464 C C . GLN A 1 184 ? -7.151 5.038 6.960 1.00 85.06 184 GLN A C 1
ATOM 1466 O O . GLN A 1 184 ? -5.999 5.480 6.940 1.00 85.06 184 GLN A O 1
ATOM 1471 N N . SER A 1 185 ? -7.532 3.994 7.684 1.00 84.19 185 SER A N 1
ATOM 1472 C CA . SER A 1 185 ? -6.622 3.065 8.336 1.00 84.19 185 SER A CA 1
ATOM 1473 C C . SER A 1 185 ? -6.363 1.880 7.407 1.00 84.19 185 SER A C 1
ATOM 1475 O O . SER A 1 185 ? -7.253 1.452 6.667 1.00 84.19 185 SER A O 1
ATOM 1477 N N . PHE A 1 186 ? -5.144 1.356 7.459 1.00 83.25 186 PHE A N 1
ATOM 1478 C CA . PHE A 1 186 ? -4.717 0.197 6.688 1.00 83.25 186 PHE A CA 1
ATOM 1479 C C . PHE A 1 186 ? -4.361 -0.997 7.590 1.00 83.25 186 PHE A C 1
ATOM 1481 O O . PHE A 1 186 ? -4.272 -2.122 7.097 1.00 83.25 186 PHE A O 1
ATOM 1488 N N . ILE A 1 187 ? -4.169 -0.785 8.900 1.00 79.38 187 ILE A N 1
ATOM 1489 C CA . ILE A 1 187 ? -3.715 -1.807 9.853 1.00 79.38 187 ILE A CA 1
ATOM 1490 C C . ILE A 1 187 ? -4.736 -2.053 10.973 1.00 79.38 187 ILE A C 1
ATOM 1492 O O . ILE A 1 187 ? -5.127 -3.205 11.182 1.00 79.38 187 ILE A O 1
ATOM 1496 N N . GLU A 1 188 ? -5.136 -1.008 11.698 1.00 72.19 188 GLU A N 1
ATOM 1497 C CA . GLU A 1 188 ? -5.943 -1.052 12.922 1.00 72.19 188 GLU A CA 1
ATOM 1498 C C . GLU A 1 188 ? -7.092 -0.047 12.892 1.00 72.19 188 GLU A C 1
ATOM 1500 O O . GLU A 1 188 ? -6.934 1.084 12.438 1.00 72.19 188 GLU A O 1
ATOM 1505 N N . SER A 1 189 ? -8.216 -0.385 13.523 1.00 66.00 189 SER A N 1
ATOM 1506 C CA . SER A 1 189 ? -9.199 0.638 13.877 1.00 66.00 189 SER A CA 1
ATOM 1507 C C . SER A 1 189 ? -8.551 1.731 14.733 1.00 66.00 189 SER A C 1
ATOM 1509 O O . SER A 1 189 ? -8.026 1.439 15.809 1.00 66.00 189 SER A O 1
ATOM 1511 N N . LYS A 1 190 ? -8.632 2.994 14.300 1.00 59.78 190 LYS A N 1
ATOM 1512 C CA . LYS A 1 190 ? -7.976 4.141 14.957 1.00 59.78 190 LYS A CA 1
ATOM 1513 C C . LYS A 1 190 ? -8.411 4.402 16.405 1.00 59.78 190 LYS A C 1
ATOM 1515 O O . LYS A 1 190 ? -7.757 5.195 17.078 1.00 59.78 190 LYS A O 1
ATOM 1520 N N . THR A 1 191 ? -9.498 3.799 16.888 1.00 61.44 191 THR A N 1
ATOM 1521 C CA . THR A 1 191 ? -10.100 4.194 18.180 1.00 61.44 191 THR A CA 1
ATOM 1522 C C . THR A 1 191 ? -10.616 3.018 19.013 1.00 61.44 191 THR A C 1
ATOM 1524 O O . THR A 1 191 ? -10.865 3.170 20.200 1.00 61.44 191 THR A O 1
ATOM 1527 N N . THR A 1 192 ? -10.709 1.813 18.453 1.00 71.25 192 THR A N 1
ATOM 1528 C CA . THR A 1 192 ? -11.533 0.761 19.065 1.00 71.25 192 THR A CA 1
ATOM 1529 C C . THR A 1 192 ? -10.849 -0.074 20.155 1.00 71.25 192 THR A C 1
ATOM 1531 O O . THR A 1 192 ? -11.495 -0.317 21.168 1.00 71.25 192 THR A O 1
ATOM 1534 N N . PRO A 1 193 ? -9.578 -0.514 20.038 1.00 75.06 193 PRO A N 1
ATOM 1535 C CA . PRO A 1 193 ? -8.995 -1.420 21.039 1.00 75.06 193 PRO A CA 1
ATOM 1536 C C . PRO A 1 193 ? -8.819 -0.785 22.428 1.00 75.06 193 PRO A C 1
ATOM 1538 O O . PRO A 1 193 ? -9.197 -1.378 23.438 1.00 75.06 193 PRO A O 1
ATOM 1541 N N . ASP A 1 194 ? -8.292 0.440 22.479 1.00 81.00 194 ASP A N 1
ATOM 1542 C CA . ASP A 1 194 ? -8.104 1.185 23.729 1.00 81.00 194 ASP A CA 1
ATOM 1543 C C . ASP A 1 194 ? -9.442 1.589 24.359 1.00 81.00 194 ASP A C 1
ATOM 1545 O O . ASP A 1 194 ? -9.597 1.547 25.580 1.00 81.00 194 ASP A O 1
ATOM 1549 N N . GLU A 1 195 ? -10.420 1.981 23.538 1.00 86.56 195 GLU A N 1
ATOM 1550 C CA . GLU A 1 195 ? -11.765 2.319 24.004 1.00 86.56 195 GLU A CA 1
ATOM 1551 C C . GLU A 1 195 ? -12.489 1.084 24.553 1.00 86.56 195 GLU A C 1
ATOM 1553 O O . GLU A 1 195 ? -13.045 1.153 25.647 1.00 86.56 195 GLU A O 1
ATOM 1558 N N . LEU A 1 196 ? -12.396 -0.064 23.870 1.00 87.88 196 LEU A N 1
ATOM 1559 C CA . LEU A 1 196 ? -12.911 -1.343 24.363 1.00 87.88 196 LEU A CA 1
ATOM 1560 C C . LEU A 1 196 ? -12.288 -1.711 25.710 1.00 87.88 196 LEU A C 1
ATOM 1562 O O . LEU A 1 196 ? -13.016 -2.035 26.643 1.00 87.88 196 LEU A O 1
ATOM 1566 N N . SER A 1 197 ? -10.962 -1.605 25.845 1.00 88.81 197 SER A N 1
ATOM 1567 C CA . SER A 1 197 ? -10.264 -1.888 27.107 1.00 88.81 197 SER A CA 1
ATOM 1568 C C . SER A 1 197 ? -10.774 -1.007 28.257 1.00 88.81 197 SER A C 1
ATOM 1570 O O . SER A 1 197 ? -11.083 -1.504 29.342 1.00 88.81 197 SER A O 1
ATOM 1572 N N . LYS A 1 198 ? -10.963 0.297 28.007 1.00 93.50 198 LYS A N 1
ATOM 1573 C CA . LYS A 1 198 ? -11.535 1.235 28.989 1.00 93.50 198 LYS A CA 1
ATOM 1574 C C . LYS A 1 198 ? -12.987 0.909 29.338 1.00 93.50 198 LYS A C 1
ATOM 1576 O O . LYS A 1 198 ? -13.372 1.036 30.499 1.00 93.50 198 LYS A O 1
ATOM 1581 N N . LEU A 1 199 ? -13.796 0.509 28.358 1.00 94.06 199 LEU A N 1
ATOM 1582 C CA . LEU A 1 199 ? -15.188 0.119 28.584 1.00 94.06 199 LEU A CA 1
ATOM 1583 C C . LEU A 1 199 ? -15.279 -1.158 29.420 1.00 94.06 199 LEU A C 1
ATOM 1585 O O . LEU A 1 199 ? -16.034 -1.170 30.387 1.00 94.06 199 LEU A O 1
ATOM 1589 N N . TYR A 1 200 ? -14.474 -2.180 29.114 1.00 94.38 200 TYR A N 1
ATOM 1590 C CA . TYR A 1 200 ? -14.404 -3.407 29.910 1.00 94.38 200 TYR A CA 1
ATOM 1591 C C . TYR A 1 200 ? -13.971 -3.134 31.351 1.00 94.38 200 TYR A C 1
ATOM 1593 O O . TYR A 1 200 ? -14.606 -3.630 32.277 1.00 94.38 200 TYR A O 1
ATOM 1601 N N . ALA A 1 201 ? -12.945 -2.301 31.556 1.00 95.06 201 ALA A N 1
ATOM 1602 C CA . ALA A 1 201 ? -12.516 -1.910 32.897 1.00 95.06 201 ALA A CA 1
ATOM 1603 C C . ALA A 1 201 ? -13.641 -1.206 33.676 1.00 95.06 201 ALA A C 1
ATOM 1605 O O . ALA A 1 201 ? -13.881 -1.521 34.839 1.00 95.06 201 ALA A O 1
ATOM 1606 N N . ALA A 1 202 ? -14.373 -0.297 33.024 1.00 94.69 202 ALA A N 1
ATOM 1607 C CA . ALA A 1 202 ? -15.489 0.413 33.646 1.00 94.69 202 ALA A CA 1
ATOM 1608 C C . ALA A 1 202 ? -16.703 -0.490 33.939 1.00 94.69 202 ALA A C 1
ATOM 1610 O O . ALA A 1 202 ? -17.399 -0.255 34.925 1.00 94.69 202 ALA A O 1
ATOM 1611 N N . ILE A 1 203 ? -16.969 -1.501 33.102 1.00 95.69 203 ILE A N 1
ATOM 1612 C CA . ILE A 1 203 ? -18.000 -2.518 33.361 1.00 95.69 203 ILE A CA 1
ATOM 1613 C C . ILE A 1 203 ? -17.606 -3.344 34.585 1.00 95.69 203 ILE A C 1
ATOM 1615 O O . ILE A 1 203 ? -18.383 -3.409 35.531 1.00 95.69 203 ILE A O 1
ATOM 1619 N N . SER A 1 204 ? -16.379 -3.876 34.610 1.00 95.81 204 SER A N 1
ATOM 1620 C CA . SER A 1 204 ? -15.870 -4.677 35.730 1.00 95.81 204 SER A CA 1
ATOM 1621 C C . SER A 1 204 ? -15.932 -3.908 37.052 1.00 95.81 204 SER A C 1
ATOM 1623 O O . SER A 1 204 ? -16.397 -4.441 38.052 1.00 95.81 204 SER A O 1
ATOM 1625 N N . GLU A 1 205 ? -15.534 -2.631 37.063 1.00 94.81 205 GLU A N 1
ATOM 1626 C CA . GLU A 1 205 ? -15.617 -1.795 38.267 1.00 94.81 205 GLU A CA 1
ATOM 1627 C C . GLU A 1 205 ? -17.070 -1.610 38.742 1.00 94.81 205 GLU A C 1
ATOM 1629 O O . GLU A 1 205 ? -17.355 -1.634 39.943 1.00 94.81 205 GLU A O 1
ATOM 1634 N N . ALA A 1 206 ? -18.008 -1.419 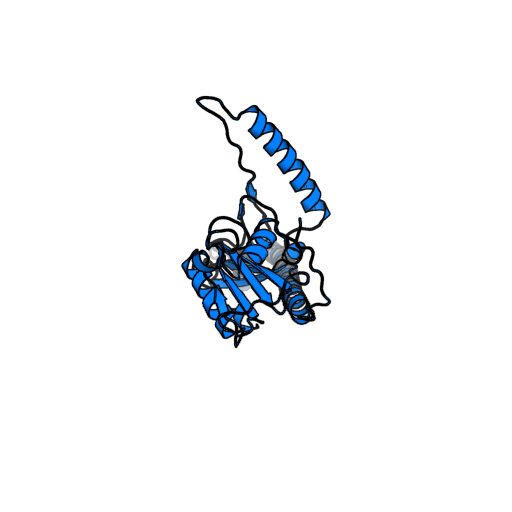37.809 1.00 93.38 206 ALA A N 1
ATOM 1635 C CA . ALA A 1 206 ? -19.422 -1.283 38.134 1.00 93.38 206 ALA A CA 1
ATOM 1636 C C . ALA A 1 206 ? -20.023 -2.603 38.652 1.00 93.38 206 ALA A C 1
ATOM 1638 O O . ALA A 1 206 ? -20.802 -2.573 39.608 1.00 93.38 206 ALA A O 1
ATOM 1639 N N . GLU A 1 207 ? -19.636 -3.743 38.074 1.00 94.31 207 GLU A N 1
ATOM 1640 C CA . GLU A 1 207 ? -20.024 -5.086 38.518 1.00 94.31 207 GLU A CA 1
ATOM 1641 C C . GLU A 1 207 ? -19.495 -5.382 39.926 1.00 94.31 207 GLU A C 1
ATOM 1643 O O . GLU A 1 207 ? -20.271 -5.788 40.792 1.00 94.31 207 GLU A O 1
ATOM 1648 N N . ASP A 1 208 ? -18.226 -5.075 40.205 1.00 93.50 208 ASP A N 1
ATOM 1649 C CA . ASP A 1 208 ? -17.613 -5.245 41.528 1.00 93.50 208 ASP A CA 1
ATOM 1650 C C . ASP A 1 208 ? -18.324 -4.397 42.598 1.00 93.50 208 ASP A C 1
ATOM 1652 O O . ASP A 1 208 ? -18.617 -4.860 43.710 1.00 93.50 208 ASP A O 1
ATOM 1656 N N . LYS A 1 209 ? -18.664 -3.143 42.266 1.00 91.44 209 LYS A N 1
ATOM 1657 C CA . LYS A 1 209 ? -19.458 -2.260 43.140 1.00 91.44 209 LYS A CA 1
ATOM 1658 C C . LYS A 1 209 ? -20.856 -2.833 43.383 1.00 91.44 209 LYS A C 1
ATOM 1660 O O . LYS A 1 209 ? -21.337 -2.832 44.517 1.00 91.44 209 LYS A O 1
ATOM 1665 N N . LEU A 1 210 ? -21.504 -3.359 42.346 1.00 91.94 210 LEU A N 1
ATOM 1666 C CA . LEU A 1 210 ? -22.829 -3.962 42.459 1.00 91.94 210 LEU A CA 1
ATOM 1667 C C . LEU A 1 210 ? -22.802 -5.241 43.314 1.00 91.94 210 LEU A C 1
ATOM 1669 O O . LEU A 1 210 ? -23.675 -5.421 44.167 1.00 91.94 210 LEU A O 1
ATOM 1673 N N . GLN A 1 211 ? -21.785 -6.087 43.129 1.00 92.06 211 GLN A N 1
ATOM 1674 C CA . GLN A 1 211 ? -21.617 -7.372 43.809 1.00 92.06 211 GLN A CA 1
ATOM 1675 C C . GLN A 1 211 ? -21.210 -7.214 45.277 1.00 92.06 211 GLN A C 1
ATOM 1677 O O . GLN A 1 211 ? -21.750 -7.907 46.140 1.00 92.06 211 GLN A O 1
ATOM 1682 N N . SER A 1 212 ? -20.308 -6.278 45.585 1.00 91.38 212 SER A N 1
ATOM 1683 C CA . SER A 1 212 ? -19.953 -5.945 46.972 1.00 91.38 212 SER A CA 1
ATOM 1684 C C . SER A 1 212 ? -21.130 -5.337 47.738 1.00 91.38 212 SER A C 1
ATOM 1686 O O . SER A 1 212 ? -21.206 -5.461 48.959 1.00 91.38 212 SER A O 1
ATOM 1688 N N . GLY A 1 213 ? -22.067 -4.690 47.034 1.00 87.38 213 GLY A N 1
ATOM 1689 C CA . GLY A 1 213 ? -23.260 -4.089 47.623 1.00 87.38 213 GLY A CA 1
ATOM 1690 C C . GLY A 1 213 ? -22.965 -2.871 48.501 1.00 87.38 213 GLY A C 1
ATOM 1691 O O . GLY A 1 213 ? -23.871 -2.390 49.186 1.00 87.38 213 GLY A O 1
ATOM 1692 N N . ILE A 1 214 ? -21.725 -2.374 48.492 1.00 83.12 214 ILE A N 1
ATOM 1693 C CA . ILE A 1 214 ? -21.216 -1.328 49.377 1.00 83.12 214 ILE A CA 1
ATOM 1694 C C . ILE A 1 214 ? -20.644 -0.187 48.522 1.00 83.12 214 ILE A C 1
ATOM 1696 O O . ILE A 1 214 ? -19.913 -0.398 47.563 1.00 83.12 214 ILE A O 1
ATOM 1700 N N . SER A 1 215 ? -21.002 1.047 48.865 1.00 81.12 215 SER A N 1
ATOM 1701 C CA . SER A 1 215 ? -20.450 2.265 48.262 1.00 81.12 215 SER A CA 1
ATOM 1702 C C . SER A 1 215 ? -19.026 2.549 48.743 1.00 81.12 215 SER A C 1
ATOM 1704 O O . SER A 1 215 ? -18.606 2.064 49.789 1.00 81.12 215 SER A O 1
ATOM 1706 N N . GLU A 1 216 ? -18.321 3.458 48.068 1.00 76.38 216 GLU A N 1
ATOM 1707 C CA . GLU A 1 216 ? -16.985 3.933 48.480 1.00 76.38 216 GLU A CA 1
ATOM 1708 C C . GLU A 1 216 ? -16.944 4.486 49.918 1.00 76.38 216 GLU A C 1
ATOM 1710 O O . GLU A 1 216 ? -15.906 4.464 50.571 1.00 76.38 216 GLU A O 1
ATOM 1715 N N . SER A 1 217 ? -18.089 4.923 50.452 1.00 80.44 217 SER A N 1
ATOM 1716 C CA . SER A 1 217 ? -18.229 5.380 51.842 1.00 80.44 217 SER A CA 1
ATOM 1717 C C . SER A 1 217 ? -18.428 4.256 52.875 1.00 80.44 217 SER A C 1
ATOM 1719 O O . SER A 1 217 ? -18.700 4.538 54.041 1.00 80.44 217 SER A O 1
ATOM 1721 N N . GLY A 1 218 ? -18.373 2.985 52.462 1.00 79.50 218 GLY A N 1
ATOM 1722 C CA . GLY A 1 218 ? -18.623 1.825 53.325 1.00 79.50 218 GLY A CA 1
ATOM 1723 C C . GLY A 1 218 ? -20.105 1.566 53.629 1.00 79.50 218 GLY A C 1
ATOM 1724 O O . GLY A 1 218 ? -20.431 0.676 54.410 1.00 79.50 218 GLY A O 1
ATOM 1725 N N . ARG A 1 219 ? -21.026 2.330 53.026 1.00 83.88 219 ARG A N 1
ATOM 1726 C CA . ARG A 1 219 ? -22.481 2.180 53.217 1.00 83.88 219 ARG A CA 1
ATOM 1727 C C . ARG A 1 219 ? -23.100 1.267 52.172 1.00 83.88 219 ARG A C 1
ATOM 1729 O O . ARG A 1 219 ? -22.720 1.359 51.008 1.00 83.88 219 ARG A O 1
ATOM 1736 N N . THR A 1 220 ? -24.110 0.491 52.559 1.00 89.25 220 THR A N 1
ATOM 1737 C CA . THR A 1 220 ? -24.902 -0.337 51.639 1.00 89.25 220 THR A CA 1
ATOM 1738 C C . THR A 1 220 ? -25.503 0.500 50.511 1.00 89.25 220 THR A C 1
ATOM 1740 O O . THR A 1 220 ? -26.058 1.575 50.752 1.00 89.25 220 THR A O 1
ATOM 1743 N N . LEU A 1 221 ? -25.413 0.001 49.280 1.00 90.25 221 LEU A N 1
ATOM 1744 C CA . LEU A 1 221 ? -25.994 0.647 48.108 1.00 90.25 221 LEU A CA 1
ATOM 1745 C C . LEU A 1 221 ? -27.524 0.685 48.197 1.00 90.25 221 LEU A C 1
ATOM 1747 O O . LEU A 1 221 ? -28.180 -0.331 48.446 1.00 90.25 221 LEU A O 1
ATOM 1751 N N . THR A 1 222 ? -28.091 1.858 47.929 1.00 92.88 222 THR A N 1
ATOM 1752 C CA . THR A 1 222 ? -29.539 2.041 47.761 1.00 92.88 222 THR A CA 1
ATOM 1753 C C . THR A 1 222 ? -30.025 1.412 46.455 1.00 92.88 222 THR A C 1
ATOM 1755 O O . THR A 1 222 ? -29.249 1.258 45.514 1.00 92.88 222 THR A O 1
ATOM 1758 N N . THR A 1 223 ? -31.324 1.110 46.354 1.00 92.31 223 THR A N 1
ATOM 1759 C CA . THR A 1 223 ? -31.934 0.594 45.113 1.00 92.31 223 THR A CA 1
ATOM 1760 C C . THR A 1 223 ? -31.624 1.492 43.917 1.00 92.31 223 THR A C 1
ATOM 1762 O O . THR A 1 223 ? -31.097 1.013 42.926 1.00 92.31 223 THR A O 1
ATOM 1765 N N . ARG A 1 224 ? -31.786 2.816 44.060 1.00 92.69 224 ARG A N 1
ATOM 1766 C CA . ARG A 1 224 ? -31.461 3.777 42.991 1.00 92.69 224 ARG A CA 1
ATOM 1767 C C . ARG A 1 224 ? -30.000 3.713 42.539 1.00 92.69 224 ARG A C 1
ATOM 1769 O O . ARG A 1 224 ? -29.727 3.890 41.361 1.00 92.69 224 ARG A O 1
ATOM 1776 N N . GLN A 1 225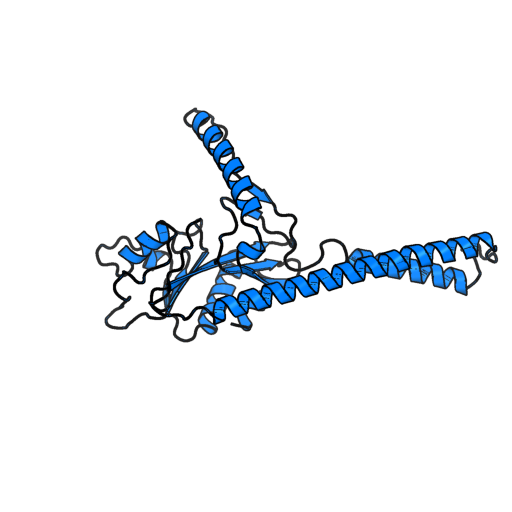 ? -29.060 3.497 43.462 1.00 92.00 225 GLN A N 1
ATOM 1777 C CA . GLN A 1 225 ? -27.643 3.364 43.109 1.00 92.00 225 GLN A CA 1
ATOM 1778 C C . GLN A 1 225 ? -27.364 2.046 42.386 1.00 92.00 225 GLN A C 1
ATOM 1780 O O . GLN A 1 225 ? -26.578 2.036 41.445 1.00 92.00 225 GLN A O 1
ATOM 1785 N N . LYS A 1 226 ? -28.018 0.954 42.796 1.00 92.12 226 LYS A N 1
ATOM 1786 C CA . LYS A 1 226 ? -27.933 -0.334 42.098 1.00 92.12 226 LYS A CA 1
ATOM 1787 C C . LYS A 1 226 ? -28.504 -0.234 40.684 1.00 92.12 226 LYS A C 1
ATOM 1789 O O . LYS A 1 226 ? -27.839 -0.660 39.749 1.00 92.12 226 LYS A O 1
ATOM 1794 N N . ASP A 1 227 ? -29.663 0.402 40.527 1.00 93.81 227 ASP A N 1
ATOM 1795 C CA . ASP A 1 227 ? -30.299 0.624 39.223 1.00 93.81 227 ASP A CA 1
ATOM 1796 C C . ASP A 1 227 ? -29.416 1.489 38.311 1.00 93.81 227 ASP A C 1
ATOM 1798 O O . ASP A 1 227 ? -29.265 1.200 37.127 1.00 93.81 227 ASP A O 1
ATOM 1802 N N . ALA A 1 228 ? -28.775 2.525 38.865 1.00 93.81 228 ALA A N 1
ATOM 1803 C CA . ALA A 1 228 ? -27.841 3.363 38.117 1.00 93.81 228 ALA A CA 1
ATOM 1804 C C . ALA A 1 228 ? -26.600 2.581 37.654 1.00 93.81 228 ALA A C 1
ATOM 1806 O O . ALA A 1 228 ? -26.196 2.714 36.502 1.00 93.81 228 ALA A O 1
ATOM 1807 N N . LEU A 1 229 ? -26.010 1.750 38.521 1.00 93.75 229 LEU A N 1
ATOM 1808 C CA . LEU A 1 229 ? -24.882 0.887 38.153 1.00 93.75 229 LEU A CA 1
ATOM 1809 C C . LEU A 1 229 ? -25.280 -0.135 37.083 1.00 93.75 229 LEU A C 1
ATOM 1811 O O . LEU A 1 229 ? -24.549 -0.293 36.111 1.00 93.75 229 LEU A O 1
ATOM 1815 N N . ALA A 1 230 ? -26.448 -0.767 37.219 1.00 94.75 230 ALA A N 1
ATOM 1816 C CA . ALA A 1 230 ? -26.979 -1.689 36.217 1.00 94.75 230 ALA A CA 1
ATOM 1817 C C . ALA A 1 230 ? -27.174 -0.993 34.860 1.00 94.75 230 ALA A C 1
ATOM 1819 O O . ALA A 1 230 ? -26.717 -1.498 33.841 1.00 94.75 230 ALA A O 1
ATOM 1820 N N . SER A 1 231 ? -27.739 0.219 34.849 1.00 95.50 231 SER A N 1
ATOM 1821 C CA . SER A 1 231 ? -27.887 1.012 33.622 1.00 95.50 231 SER A CA 1
ATOM 1822 C C . SER A 1 231 ? -26.541 1.380 32.989 1.00 95.50 231 SER A C 1
ATOM 1824 O O . SER A 1 231 ? -26.436 1.393 31.765 1.00 95.50 231 SER A O 1
ATOM 1826 N N . ILE A 1 232 ? -25.514 1.677 33.795 1.00 94.81 232 ILE A N 1
ATOM 1827 C CA . ILE A 1 232 ? -24.154 1.946 33.304 1.00 94.81 232 ILE A CA 1
ATOM 1828 C C . ILE A 1 232 ? -23.553 0.687 32.669 1.00 94.81 232 ILE A C 1
ATOM 1830 O O . ILE A 1 232 ? -22.929 0.780 31.611 1.00 94.81 232 ILE A O 1
ATOM 1834 N N . ILE A 1 233 ? -23.730 -0.474 33.308 1.00 96.50 233 ILE A N 1
ATOM 1835 C CA . ILE A 1 233 ? -23.274 -1.765 32.783 1.00 96.50 233 ILE A CA 1
ATOM 1836 C C . ILE A 1 233 ? -23.959 -2.044 31.445 1.00 96.50 233 ILE A C 1
ATOM 1838 O O . ILE A 1 233 ? -23.264 -2.316 30.468 1.00 96.50 233 ILE A O 1
ATOM 1842 N N . ASP A 1 234 ? -25.283 -1.903 31.366 1.00 96.94 234 ASP A N 1
ATOM 1843 C CA . ASP A 1 234 ? -26.052 -2.146 30.142 1.00 96.94 234 ASP A CA 1
ATOM 1844 C C . ASP A 1 234 ? -25.624 -1.214 28.998 1.00 96.94 234 ASP A C 1
ATOM 1846 O O . ASP A 1 234 ? -25.334 -1.677 27.892 1.00 96.94 234 ASP A O 1
ATOM 1850 N N . GLU A 1 235 ? -25.517 0.093 29.260 1.00 97.06 235 GLU A N 1
ATOM 1851 C CA . GLU A 1 235 ? -25.098 1.087 28.263 1.00 97.06 235 GLU A CA 1
ATOM 1852 C C . GLU A 1 235 ? -23.697 0.776 27.718 1.00 97.06 235 GLU A C 1
ATOM 1854 O O . GLU A 1 235 ? -23.476 0.726 26.502 1.00 97.06 235 GLU A O 1
ATOM 1859 N N . LYS A 1 236 ? -22.738 0.527 28.617 1.00 96.50 236 LYS A N 1
ATOM 1860 C CA . LYS A 1 236 ? -21.357 0.227 28.229 1.00 96.50 236 LYS A CA 1
ATOM 1861 C C . LYS A 1 236 ? -21.250 -1.117 27.524 1.00 96.50 236 LYS A C 1
ATOM 1863 O O . LYS A 1 236 ? -20.515 -1.210 26.545 1.00 96.50 236 LYS A O 1
ATOM 1868 N N . THR A 1 237 ? -22.000 -2.126 27.960 1.00 96.00 237 THR A N 1
ATOM 1869 C CA . THR A 1 237 ? -22.050 -3.444 27.312 1.00 96.00 237 THR A CA 1
ATOM 1870 C C . THR A 1 237 ? -22.583 -3.321 25.892 1.00 96.00 237 THR A C 1
ATOM 1872 O O . THR A 1 237 ? -21.993 -3.868 24.960 1.00 96.00 237 THR A O 1
ATOM 1875 N N . HIS A 1 238 ? -23.643 -2.535 25.684 1.00 95.56 238 HIS A N 1
ATOM 1876 C CA . HIS A 1 238 ? -24.156 -2.285 24.342 1.00 95.56 238 HIS A CA 1
ATOM 1877 C C . HIS A 1 238 ? -23.112 -1.596 23.453 1.00 95.56 238 HIS A C 1
ATOM 1879 O O . HIS A 1 238 ? -22.906 -2.001 22.305 1.00 95.56 238 HIS A O 1
ATOM 1885 N N . LYS A 1 239 ? -22.389 -0.612 24.002 1.00 94.06 239 LYS A N 1
ATOM 1886 C CA . LYS A 1 239 ? -21.305 0.063 23.282 1.00 94.06 239 LYS A CA 1
ATOM 1887 C C . LYS A 1 239 ? -20.148 -0.880 22.943 1.00 94.06 239 LYS A C 1
ATOM 1889 O O . LYS A 1 239 ? -19.626 -0.807 21.834 1.00 94.06 239 LYS A O 1
ATOM 1894 N N . VAL A 1 240 ? -19.780 -1.781 23.855 1.00 93.31 240 VAL A N 1
ATOM 1895 C CA . VAL A 1 240 ? -18.779 -2.832 23.614 1.00 93.31 240 VAL A CA 1
ATOM 1896 C C . VAL A 1 240 ? -19.204 -3.727 22.454 1.00 93.31 240 VAL A C 1
ATOM 1898 O O . VAL A 1 240 ? -18.420 -3.912 21.531 1.00 93.31 240 VAL A O 1
ATOM 1901 N N . ILE A 1 241 ? -20.446 -4.224 22.454 1.00 92.44 241 ILE A N 1
ATOM 1902 C CA . ILE A 1 241 ? -20.967 -5.082 21.378 1.00 92.44 241 ILE A CA 1
ATOM 1903 C C . ILE A 1 241 ? -20.904 -4.362 20.026 1.00 92.44 241 ILE A C 1
ATOM 1905 O O . ILE A 1 241 ? -20.462 -4.944 19.035 1.00 92.44 241 ILE A O 1
ATOM 1909 N N . GLN A 1 242 ? -21.311 -3.089 19.981 1.00 90.88 242 GLN A N 1
ATOM 1910 C CA . GLN A 1 242 ? -21.224 -2.278 18.766 1.00 90.88 242 GLN A CA 1
ATOM 1911 C C . GLN A 1 242 ? -19.773 -2.174 18.269 1.00 90.88 242 GLN A C 1
ATOM 1913 O O . GLN A 1 242 ? -19.489 -2.475 17.110 1.00 90.88 242 GLN A O 1
ATOM 1918 N N . LEU A 1 243 ? -18.860 -1.751 19.146 1.00 88.56 243 LEU A N 1
ATOM 1919 C CA . LEU A 1 243 ? -17.454 -1.532 18.815 1.00 88.56 243 LEU A CA 1
ATOM 1920 C C . LEU A 1 243 ? -16.740 -2.830 18.406 1.00 88.56 243 LEU A C 1
ATOM 1922 O O . LEU A 1 243 ? -15.933 -2.818 17.477 1.00 88.56 243 LEU A O 1
ATOM 1926 N N . ASP A 1 244 ? -17.045 -3.956 19.049 1.00 86.94 244 ASP A N 1
ATOM 1927 C CA . ASP A 1 244 ? -16.478 -5.260 18.693 1.00 86.94 244 ASP A CA 1
ATOM 1928 C C . ASP A 1 244 ? -16.984 -5.749 17.323 1.00 86.94 244 ASP A C 1
ATOM 1930 O O . ASP A 1 244 ? -16.217 -6.292 16.518 1.00 86.94 244 ASP A O 1
ATOM 1934 N N . GLY A 1 245 ? -18.251 -5.464 16.999 1.00 87.56 245 GLY A N 1
ATOM 1935 C CA . GLY A 1 245 ? -18.819 -5.678 15.668 1.00 87.56 245 GLY A CA 1
ATOM 1936 C C . GLY A 1 245 ? -18.125 -4.843 14.587 1.00 87.56 245 GLY A C 1
ATOM 1937 O O . GLY A 1 245 ? -17.727 -5.380 13.550 1.00 87.56 245 GLY A O 1
ATOM 1938 N N . GLU A 1 246 ? -17.915 -3.548 14.841 1.00 85.69 246 GLU A N 1
ATOM 1939 C CA . GLU A 1 246 ? -17.172 -2.648 13.946 1.00 85.69 246 GLU A CA 1
ATOM 1940 C C . GLU A 1 246 ? -15.726 -3.129 13.736 1.00 85.69 246 GLU A C 1
ATOM 1942 O O . GLU A 1 246 ? -15.256 -3.219 12.598 1.00 85.69 246 GLU A O 1
ATOM 1947 N N . LEU A 1 247 ? -15.032 -3.511 14.814 1.00 83.69 247 LEU A N 1
ATOM 1948 C CA . LEU A 1 247 ? -13.666 -4.034 14.758 1.00 83.69 247 LEU A CA 1
ATOM 1949 C C . LEU A 1 247 ? -13.584 -5.332 13.946 1.00 83.69 247 LEU A C 1
ATOM 1951 O O . LEU A 1 247 ? -12.675 -5.508 13.129 1.00 83.69 247 LEU A O 1
ATOM 1955 N N . SER A 1 248 ? -14.536 -6.241 14.154 1.00 84.38 248 SER A N 1
ATOM 1956 C CA . SER A 1 248 ? -14.622 -7.503 13.417 1.00 84.38 248 SER A CA 1
ATOM 1957 C C . SER A 1 248 ? -14.860 -7.269 11.926 1.00 84.38 248 SER A C 1
ATOM 1959 O O . SER A 1 248 ? -14.191 -7.884 11.092 1.00 84.38 248 SER A O 1
ATOM 1961 N N . HIS A 1 249 ? -15.747 -6.332 11.579 1.00 85.94 249 HIS A N 1
ATOM 1962 C CA . HIS A 1 249 ? -16.006 -5.952 10.192 1.00 85.94 249 HIS A CA 1
ATOM 1963 C C . HIS A 1 249 ? -14.756 -5.379 9.509 1.00 85.94 249 HIS A C 1
ATOM 1965 O O . HIS A 1 249 ? -14.385 -5.821 8.422 1.00 85.94 249 HIS A O 1
ATOM 1971 N N . GLN A 1 250 ? -14.051 -4.457 10.168 1.00 82.62 250 GLN A N 1
ATOM 1972 C CA . GLN A 1 250 ? -12.828 -3.859 9.626 1.00 82.62 250 GLN A CA 1
ATOM 1973 C C . GLN A 1 250 ? -11.712 -4.892 9.420 1.00 82.62 250 GLN A C 1
ATOM 1975 O O . GLN A 1 250 ? -11.042 -4.894 8.385 1.00 82.62 250 GLN A O 1
ATOM 1980 N N . ARG A 1 251 ? -11.535 -5.825 10.367 1.00 83.62 251 ARG A N 1
ATOM 1981 C CA . ARG A 1 251 ? -10.587 -6.944 10.217 1.00 83.62 251 ARG A CA 1
ATOM 1982 C C . ARG A 1 251 ? -10.936 -7.821 9.016 1.00 83.62 251 ARG A C 1
ATOM 1984 O O . ARG A 1 251 ? -10.043 -8.178 8.249 1.00 83.62 251 ARG A O 1
ATOM 1991 N N . ALA A 1 252 ? -12.217 -8.138 8.829 1.00 86.38 252 ALA A N 1
ATOM 1992 C CA . ALA A 1 252 ? -12.676 -8.913 7.680 1.00 86.38 252 ALA A CA 1
ATOM 1993 C C . ALA A 1 252 ? -12.411 -8.180 6.353 1.00 86.38 252 ALA A C 1
ATOM 1995 O O . ALA A 1 252 ? -11.884 -8.785 5.419 1.00 86.38 252 ALA A O 1
ATOM 1996 N N . GLN A 1 253 ? -12.693 -6.875 6.287 1.00 86.25 253 GLN A N 1
ATOM 1997 C CA . GLN A 1 253 ? -12.428 -6.047 5.107 1.00 86.25 253 GLN A CA 1
ATOM 1998 C C . GLN A 1 253 ? -10.933 -5.999 4.757 1.00 86.25 253 GLN A C 1
ATOM 2000 O O . GLN A 1 253 ? -10.559 -6.107 3.586 1.00 86.25 253 GLN A O 1
ATOM 2005 N N . ARG A 1 254 ? -10.055 -5.887 5.762 1.00 83.44 254 ARG A N 1
ATOM 2006 C CA . ARG A 1 254 ? -8.602 -5.949 5.558 1.00 83.44 254 ARG A CA 1
ATOM 2007 C C . ARG A 1 254 ? -8.166 -7.295 4.980 1.00 83.44 254 ARG A C 1
ATOM 2009 O O . ARG A 1 254 ? -7.464 -7.318 3.972 1.00 83.44 254 ARG A O 1
ATOM 2016 N N . ILE A 1 255 ? -8.605 -8.406 5.573 1.00 85.38 255 ILE A N 1
ATOM 2017 C CA . ILE A 1 255 ? -8.282 -9.754 5.078 1.00 85.38 255 ILE A CA 1
ATOM 2018 C C . ILE A 1 255 ? -8.751 -9.913 3.628 1.00 85.38 255 ILE A C 1
ATOM 2020 O O . ILE A 1 255 ? -7.998 -10.396 2.785 1.00 85.38 255 ILE A O 1
ATOM 2024 N N . GLN A 1 256 ? -9.966 -9.457 3.317 1.00 89.19 256 GLN A N 1
ATOM 2025 C CA . GLN A 1 256 ? -10.502 -9.476 1.958 1.00 89.19 256 GLN A CA 1
ATOM 2026 C C . GLN A 1 256 ? -9.630 -8.662 0.989 1.00 89.19 256 GLN A C 1
ATOM 2028 O O . GLN A 1 256 ? -9.370 -9.108 -0.127 1.00 89.19 256 GLN A O 1
ATOM 2033 N N . THR A 1 257 ? -9.147 -7.495 1.417 1.00 88.75 257 THR A N 1
ATOM 2034 C CA . THR A 1 257 ? -8.285 -6.605 0.623 1.00 88.75 257 THR A CA 1
ATOM 2035 C C . THR A 1 257 ? -6.929 -7.249 0.333 1.00 88.75 257 THR A C 1
ATOM 2037 O O . THR A 1 257 ? -6.463 -7.245 -0.810 1.00 88.75 257 THR A O 1
ATOM 2040 N N . GLU A 1 258 ? -6.302 -7.854 1.343 1.00 86.19 258 GLU A N 1
ATOM 2041 C CA . GLU A 1 258 ? -5.029 -8.569 1.201 1.00 86.19 258 GLU A CA 1
ATOM 2042 C C . GLU A 1 258 ? -5.190 -9.799 0.286 1.00 86.19 258 GLU A C 1
ATOM 2044 O O . GLU A 1 258 ? -4.369 -10.028 -0.605 1.00 86.19 258 GLU A O 1
ATOM 2049 N N . GLN A 1 259 ? -6.290 -10.548 0.423 1.00 86.75 259 GLN A N 1
ATOM 2050 C CA . GLN A 1 259 ? -6.615 -11.678 -0.454 1.00 86.75 259 GLN A CA 1
ATOM 2051 C C . GLN A 1 259 ? -6.877 -11.246 -1.900 1.00 86.75 259 GLN A C 1
ATOM 2053 O O . GLN A 1 259 ? -6.371 -11.882 -2.824 1.00 86.75 259 GLN A O 1
ATOM 2058 N N . ALA A 1 260 ? -7.628 -10.164 -2.113 1.00 87.00 260 ALA A N 1
ATOM 2059 C CA . ALA A 1 260 ? -7.880 -9.613 -3.443 1.00 87.00 260 ALA A CA 1
ATOM 2060 C C . ALA A 1 260 ? -6.577 -9.148 -4.108 1.00 87.00 260 ALA A C 1
ATOM 2062 O O . ALA A 1 260 ? -6.348 -9.427 -5.284 1.00 87.00 260 ALA A O 1
ATOM 2063 N N . THR A 1 261 ? -5.691 -8.514 -3.337 1.00 86.38 261 THR A N 1
ATOM 2064 C CA . THR A 1 261 ? -4.357 -8.095 -3.790 1.00 86.38 261 THR A CA 1
ATOM 2065 C C . THR A 1 261 ? -3.514 -9.302 -4.199 1.00 86.38 261 THR A C 1
ATOM 2067 O O . THR A 1 261 ? -2.948 -9.322 -5.290 1.00 86.38 261 THR A O 1
ATOM 2070 N N . LEU A 1 262 ? -3.480 -10.354 -3.376 1.00 84.25 262 LEU A N 1
ATOM 2071 C CA . LEU A 1 262 ? -2.769 -11.589 -3.707 1.00 84.25 262 LEU A CA 1
ATOM 2072 C C . LEU A 1 262 ? -3.343 -12.260 -4.963 1.00 84.25 262 LEU A C 1
ATOM 2074 O O . LEU A 1 262 ? -2.582 -12.673 -5.836 1.00 84.25 262 LEU A O 1
ATOM 2078 N N . ALA A 1 263 ? -4.670 -12.341 -5.075 1.00 82.31 263 ALA A N 1
ATOM 2079 C CA . ALA A 1 263 ? -5.340 -12.922 -6.231 1.00 82.31 263 ALA A CA 1
ATOM 2080 C C . ALA A 1 263 ? -5.054 -12.130 -7.512 1.00 82.31 263 ALA A C 1
ATOM 2082 O O . ALA A 1 263 ? -4.818 -12.739 -8.551 1.00 82.31 263 ALA A O 1
ATOM 2083 N N . PHE A 1 264 ? -5.037 -10.795 -7.448 1.00 83.19 264 PHE A N 1
ATOM 2084 C CA . PHE A 1 264 ? -4.636 -9.941 -8.568 1.00 83.19 264 PHE A CA 1
ATOM 2085 C C . PHE A 1 264 ? -3.228 -10.296 -9.043 1.00 83.19 264 PHE A C 1
ATOM 2087 O O . PHE A 1 264 ? -3.043 -10.635 -10.208 1.00 83.19 264 PHE A O 1
ATOM 2094 N N . ILE A 1 265 ? -2.264 -10.318 -8.121 1.00 78.31 265 ILE A N 1
ATOM 2095 C CA . ILE A 1 265 ? -0.866 -10.626 -8.426 1.00 78.31 265 ILE A CA 1
ATOM 2096 C C . ILE A 1 265 ? -0.714 -12.036 -9.026 1.00 78.31 265 ILE A C 1
ATOM 2098 O O . ILE A 1 265 ? 0.031 -12.233 -9.981 1.00 78.31 265 ILE A O 1
ATOM 2102 N N . GLN A 1 266 ? -1.423 -13.031 -8.485 1.00 77.19 266 GLN A N 1
ATOM 2103 C CA . GLN A 1 266 ? -1.394 -14.410 -8.989 1.00 77.19 266 GLN A CA 1
ATOM 2104 C C . GLN A 1 266 ? -2.062 -14.567 -10.359 1.00 77.19 266 GLN A C 1
ATOM 2106 O O . GLN A 1 266 ? -1.700 -15.464 -11.115 1.00 77.19 266 GLN A O 1
ATOM 2111 N N . ARG A 1 267 ? -3.056 -13.725 -10.660 1.00 72.31 267 ARG A N 1
ATOM 2112 C CA . ARG A 1 267 ? -3.801 -13.735 -11.923 1.00 72.31 267 ARG A CA 1
ATOM 2113 C C . ARG A 1 267 ? -3.130 -12.961 -13.032 1.00 72.31 267 ARG A C 1
ATOM 2115 O O . ARG A 1 267 ? -3.635 -13.048 -14.144 1.00 72.31 267 ARG A O 1
ATOM 2122 N N . LEU A 1 268 ? -2.063 -12.210 -12.772 1.00 68.75 268 LEU A N 1
ATOM 2123 C CA . LEU A 1 268 ? -1.239 -11.682 -13.848 1.00 68.75 268 LEU A CA 1
ATOM 2124 C C . LEU A 1 268 ? -0.752 -12.907 -14.647 1.00 68.75 268 LEU A C 1
ATOM 2126 O O . LEU A 1 268 ? 0.009 -13.696 -14.103 1.00 68.75 268 LEU A O 1
ATOM 2130 N N . PRO A 1 269 ? -1.196 -13.160 -15.897 1.00 55.72 269 PRO A N 1
ATOM 2131 C CA . PRO A 1 269 ? -0.694 -14.238 -16.737 1.00 55.72 269 PRO A CA 1
ATOM 2132 C C . PRO A 1 269 ? 0.800 -14.122 -17.015 1.00 55.72 269 PRO A C 1
ATOM 2134 O O . PRO A 1 269 ? 1.316 -15.004 -17.691 1.00 55.72 269 PRO A O 1
ATOM 2137 N N . TRP A 1 270 ? 1.475 -13.068 -16.522 1.00 67.88 270 TRP A N 1
ATOM 2138 C CA . TRP A 1 270 ? 2.926 -12.929 -16.513 1.00 67.88 270 TRP A CA 1
ATOM 2139 C C . TRP A 1 270 ? 3.508 -13.197 -17.924 1.00 67.88 270 TRP A C 1
ATOM 2141 O O . TRP A 1 270 ? 4.549 -13.815 -18.104 1.00 67.88 270 TRP A O 1
ATOM 2151 N N . THR A 1 271 ? 2.786 -12.791 -18.971 1.00 64.25 271 THR A N 1
ATOM 2152 C CA . THR A 1 271 ? 3.077 -13.119 -20.376 1.00 64.25 271 THR A CA 1
ATOM 2153 C C . THR A 1 271 ? 2.802 -11.915 -21.269 1.00 64.25 271 THR A C 1
ATOM 2155 O O . THR A 1 271 ? 2.021 -11.025 -20.930 1.00 64.25 271 THR A O 1
ATOM 2158 N N . ASN A 1 272 ? 3.402 -11.927 -22.460 1.00 58.41 272 ASN A N 1
ATOM 2159 C CA . ASN A 1 272 ? 3.389 -10.818 -23.419 1.00 58.41 272 ASN A CA 1
ATOM 2160 C C . ASN A 1 272 ? 1.996 -10.469 -23.983 1.00 58.41 272 ASN A C 1
ATOM 2162 O O . ASN A 1 272 ? 1.862 -9.497 -24.719 1.00 58.41 272 ASN A O 1
ATOM 2166 N N . SER A 1 273 ? 0.958 -11.266 -23.706 1.00 57.69 273 SER A N 1
ATOM 2167 C CA . SER A 1 273 ? -0.408 -10.994 -24.173 1.00 57.69 273 SER A CA 1
ATOM 2168 C C . SER A 1 273 ? -1.140 -9.946 -23.331 1.00 57.69 273 SER A C 1
ATOM 2170 O O . SER A 1 273 ? -2.239 -9.530 -23.696 1.00 57.69 273 SER A O 1
ATOM 2172 N N . GLN A 1 274 ? -0.574 -9.541 -22.191 1.00 58.22 274 GLN A N 1
ATOM 2173 C CA . GLN A 1 274 ? -1.182 -8.560 -21.304 1.00 58.22 274 GLN A CA 1
ATOM 2174 C C . GLN A 1 274 ? -0.788 -7.131 -21.653 1.00 58.22 274 GLN A C 1
ATOM 2176 O O . GLN A 1 274 ? 0.381 -6.829 -21.857 1.00 58.22 274 GLN A O 1
ATOM 2181 N N . ARG A 1 275 ? -1.783 -6.241 -21.623 1.00 56.31 275 ARG A N 1
ATOM 2182 C CA . ARG A 1 275 ? -1.577 -4.796 -21.618 1.00 56.31 275 ARG A CA 1
ATOM 2183 C C . ARG A 1 275 ? -2.115 -4.234 -20.319 1.00 56.31 275 ARG A C 1
ATOM 2185 O O . ARG A 1 275 ? -3.317 -4.289 -20.070 1.00 56.31 275 ARG A O 1
ATOM 2192 N N . THR A 1 276 ? -1.231 -3.713 -19.488 1.00 53.22 276 THR A N 1
ATOM 2193 C CA . THR A 1 276 ? -1.593 -3.001 -18.263 1.00 53.22 276 THR A CA 1
ATOM 2194 C C . THR A 1 276 ? -1.445 -1.511 -18.511 1.00 53.22 276 THR A C 1
ATOM 2196 O O . THR A 1 276 ? -0.341 -1.013 -18.729 1.00 53.22 276 THR A O 1
ATOM 2199 N N . ASN A 1 277 ? -2.561 -0.786 -18.488 1.00 54.12 277 ASN A N 1
ATOM 2200 C CA . ASN A 1 277 ? -2.532 0.665 -18.573 1.00 54.12 277 ASN A CA 1
ATOM 2201 C C . ASN A 1 277 ? -2.476 1.263 -17.162 1.00 54.12 277 ASN A C 1
ATOM 2203 O O . ASN A 1 277 ? -3.506 1.523 -16.552 1.00 54.12 277 ASN A O 1
ATOM 2207 N N . PHE A 1 278 ? -1.265 1.500 -16.660 1.00 59.44 278 PHE A N 1
ATOM 2208 C CA . PHE A 1 278 ? -1.046 2.182 -15.376 1.00 59.44 278 PHE A CA 1
ATOM 2209 C C . PHE A 1 278 ? -1.138 3.716 -15.477 1.00 59.44 278 PHE A C 1
ATOM 2211 O O . PHE A 1 278 ? -0.79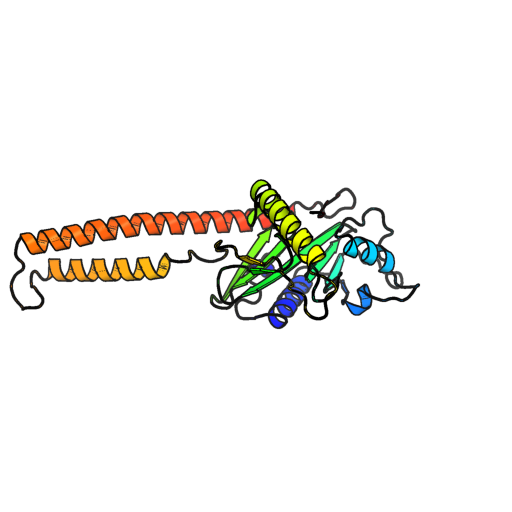8 4.429 -14.525 1.00 59.44 278 PHE A O 1
ATOM 2218 N N . ALA A 1 279 ? -1.554 4.245 -16.634 1.00 48.41 279 ALA A N 1
ATOM 2219 C CA . ALA A 1 279 ? -1.720 5.674 -16.831 1.00 48.41 279 ALA A CA 1
ATOM 2220 C C . ALA A 1 279 ? -3.029 6.156 -16.189 1.00 48.41 279 ALA A C 1
ATOM 2222 O O . ALA A 1 279 ? -4.100 6.058 -16.781 1.00 48.41 279 ALA A O 1
ATOM 2223 N N . TYR A 1 280 ? -2.887 6.725 -14.992 1.00 46.31 280 TYR A N 1
ATOM 2224 C CA . TYR A 1 280 ? -3.748 7.775 -14.442 1.00 46.31 280 TYR A CA 1
ATOM 2225 C C . TYR A 1 280 ? -2.878 8.895 -13.858 1.00 46.31 280 TYR A C 1
ATOM 2227 O O . TYR A 1 280 ? -1.898 8.599 -13.128 1.00 46.31 280 TYR A O 1
#

Secondary structure (DSSP, 8-state):
-GGGGG--TT--THHHHHHHHHHHHHHSTTPEEE-HHHHT---TT-TTHHHHHHHHTT--B-TTSPPPEETTEE--EEEEESTT-TTSS-SEEEEETTEEEEEEEEEESSSS-EEESSPPPTT-EEEEEEGGGTEEEEEEHHHH--HHHHHHHHHHHHHHHHHHHHHTTSSS---PPPEEE----SSS-SSHHHHHHHHHHHHHHHHHHHHH-B-TTSPBPPHHHHHHHHHHHHHHHHHHHHHHHHHHHHHHHHHHHHHHHHHHHHH---STT-------

Sequence (280 aa):
MQGIIRIGASSKGNVFDETVRTLLLKELNGATLIDDKRWGSKSATSIFKEYRKRSSSKNFDFTDLQPLVDNGVPLDLVVVDKPNGSQNWPDLLIIYNQVGLPIEVKSTEVDSIVWNSGFPRFDSLYIFNCYGKSTTTCFLGQHAINAVELQELLALSERASQHNKKCYGNRWSYYVRDMYNSSQSFIESKTTPDELSKLYAAISEAEDKLQSGISESGRTLTTRQKDALASIIDEKTHKVIQLDGELSHQRAQRIQTEQATLAFIQRLPWTNSQRTNFAY

pLDDT: mean 84.46, std 10.73, range [46.31, 97.06]

Radius of gyration: 26.04 Å; chains: 1; bounding box: 58×54×81 Å

Foldseek 3Di:
DVVLQQWDLADDDPVSLVRNVVVVPVVVDPEAEDEQCLLVPPDPPRLNVVVLVCVLLVFQQQLVPDFRADPNRTRQWYKYAPSPDDVDPDRIWIAHQSGIAGEHEEEDQDQWDKPFPDAFFASHKYWYHNNVRSGIHIFHRCLVDPPVRRVVVVVVVVVLVVVQVVQPDDPDGDHDTDIDIDPDGLPFDPPQPVLLVVLVVLLVVLVVCLVVQADPVRHGDDPVRNVVSVVSNVV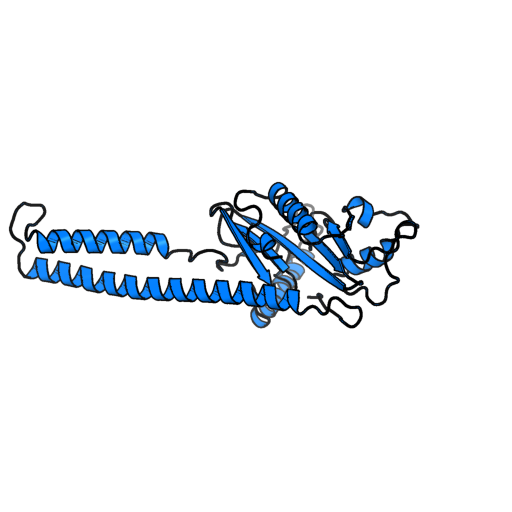SVVVNVVSVVVRVVVVVSNVVRRVVVVVSVVPPPSHSVDGDGRDD